Protein AF-A0A1A8PIG1-F1 (afdb_monomer)

Foldseek 3Di:
DVVVVVVVVVVVVVVVVVVVVVVVVVVVVVVVVPQAAKEKVVQEDEAADQKDKIKIFHQLVQKDKAKDWWDQDPVPRDTDDDWPDHDDDQKDWDWDDDPRTMIMIMIGRNAALAADDPPPPDPRYAVAQFRDFTKMKMFTDNVTDGNYIHIYTYGYGRDDDPPDPDPDDDDDPDDPPCPPPDDQPDPPVPPDRDPVDPPPPPPPPPDD

Structure (mmCIF, N/CA/C/O backbone):
data_AF-A0A1A8PIG1-F1
#
_entry.id   AF-A0A1A8PIG1-F1
#
loop_
_atom_site.group_PDB
_atom_site.id
_atom_site.type_symbol
_atom_site.label_atom_id
_atom_site.label_alt_id
_atom_site.label_comp_id
_atom_site.label_asym_id
_atom_site.label_entity_id
_atom_site.label_seq_id
_atom_site.pdbx_PDB_ins_code
_atom_site.Cartn_x
_atom_site.Cartn_y
_atom_site.Cartn_z
_atom_site.occupancy
_atom_site.B_iso_or_equiv
_atom_site.auth_seq_id
_atom_site.auth_comp_id
_atom_site.auth_asym_id
_atom_site.auth_atom_id
_atom_site.pdbx_PDB_model_num
ATOM 1 N N . TYR A 1 1 ? -12.727 -29.414 67.723 1.00 44.59 1 TYR A N 1
ATOM 2 C CA . TYR A 1 1 ? -12.395 -30.080 66.443 1.00 44.59 1 TYR A CA 1
ATOM 3 C C . TYR A 1 1 ? -13.443 -29.816 65.356 1.00 44.59 1 TYR A C 1
ATOM 5 O O . TYR A 1 1 ? -13.070 -29.735 64.199 1.00 44.59 1 TYR A O 1
ATOM 13 N N . VAL A 1 2 ? -14.725 -29.613 65.697 1.00 42.44 2 VAL A N 1
ATOM 14 C CA . VAL A 1 2 ? -15.789 -29.337 64.705 1.00 42.44 2 VAL A CA 1
ATOM 15 C C . VAL A 1 2 ? -15.788 -27.874 64.204 1.00 42.44 2 VAL A C 1
ATOM 17 O O . VAL A 1 2 ? -16.034 -27.640 63.024 1.00 42.44 2 VAL A O 1
ATOM 20 N N . ASP A 1 3 ? -15.389 -26.897 65.030 1.00 42.22 3 ASP A N 1
ATOM 21 C CA . ASP A 1 3 ? -15.373 -25.471 64.633 1.00 42.22 3 ASP A CA 1
ATOM 22 C C . ASP A 1 3 ? -14.261 -25.076 63.645 1.00 42.22 3 ASP A C 1
ATOM 24 O O . ASP A 1 3 ? -14.461 -24.195 62.809 1.00 42.22 3 ASP A O 1
ATOM 28 N N . SER A 1 4 ? -13.097 -25.741 63.661 1.00 44.81 4 SER A N 1
ATOM 29 C CA . SER A 1 4 ? -12.008 -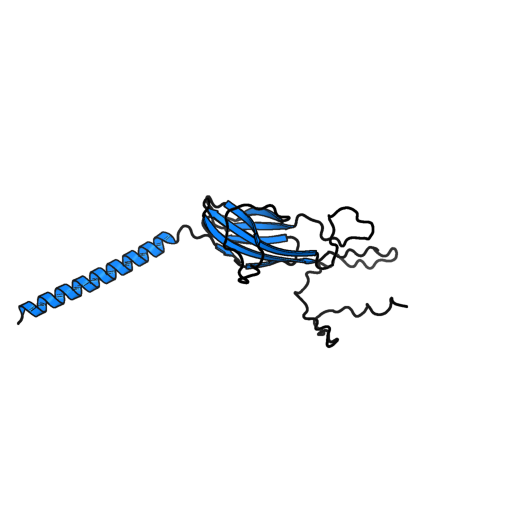25.408 62.722 1.00 44.81 4 SER A CA 1
ATOM 30 C C . SER A 1 4 ? -12.265 -25.917 61.300 1.00 44.81 4 SER A C 1
ATOM 32 O O . SER A 1 4 ? -11.635 -25.450 60.354 1.00 44.81 4 SER A O 1
ATOM 34 N N . MET A 1 5 ? -13.183 -26.873 61.131 1.00 43.34 5 MET A N 1
ATOM 35 C CA . MET A 1 5 ? -13.509 -27.458 59.829 1.00 43.34 5 MET A CA 1
ATOM 36 C C . MET A 1 5 ? -14.496 -26.573 59.051 1.00 43.34 5 MET A C 1
ATOM 38 O O . MET A 1 5 ? -14.344 -26.404 57.843 1.00 43.34 5 MET A O 1
ATOM 42 N N . MET A 1 6 ? -15.443 -25.922 59.742 1.00 45.09 6 MET A N 1
ATOM 43 C CA . MET A 1 6 ? -16.412 -25.008 59.117 1.00 45.09 6 MET A CA 1
ATOM 44 C C . MET A 1 6 ? -15.778 -23.690 58.641 1.00 45.09 6 MET A C 1
ATO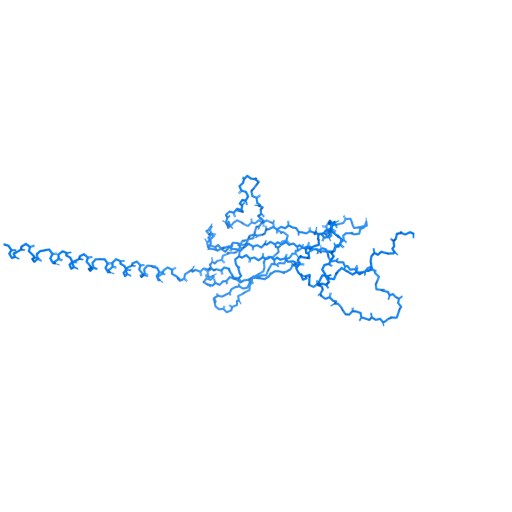M 46 O O . MET A 1 6 ? -16.132 -23.197 57.570 1.00 45.09 6 MET A O 1
ATOM 50 N N . ALA A 1 7 ? -14.781 -23.161 59.361 1.00 47.38 7 ALA A N 1
ATOM 51 C CA . ALA A 1 7 ? -14.037 -21.969 58.938 1.00 47.38 7 ALA A CA 1
ATOM 52 C C . ALA A 1 7 ? -13.224 -22.199 57.645 1.00 47.38 7 ALA A C 1
ATOM 54 O O . ALA A 1 7 ? -13.139 -21.319 56.787 1.00 47.38 7 ALA A O 1
ATOM 55 N N . ASN A 1 8 ? -12.674 -23.405 57.467 1.00 51.38 8 ASN A N 1
ATOM 56 C CA . ASN A 1 8 ? -11.893 -23.761 56.280 1.00 51.38 8 ASN A CA 1
ATOM 57 C C . ASN A 1 8 ? -12.771 -23.920 55.027 1.00 51.38 8 ASN A C 1
ATOM 59 O O . ASN A 1 8 ? -12.372 -23.531 53.930 1.00 51.38 8 ASN A O 1
ATOM 63 N N . VAL A 1 9 ? -13.991 -24.443 55.195 1.00 51.66 9 VAL A N 1
ATOM 64 C CA . VAL A 1 9 ? -14.976 -24.570 54.110 1.00 51.66 9 VAL A CA 1
ATOM 65 C C . VAL A 1 9 ? -15.497 -23.195 53.679 1.00 51.66 9 VAL A C 1
ATOM 67 O O . VAL A 1 9 ? -15.582 -22.930 52.482 1.00 51.66 9 VAL A O 1
ATOM 70 N N . ALA A 1 10 ? -15.761 -22.282 54.620 1.00 51.78 10 ALA A N 1
ATOM 71 C CA . ALA A 1 10 ? -16.170 -20.912 54.302 1.00 51.78 10 ALA A CA 1
ATOM 72 C C . ALA A 1 10 ? -15.088 -20.142 53.516 1.00 51.78 10 ALA A C 1
ATOM 74 O O . ALA A 1 10 ? -15.403 -19.493 52.518 1.00 51.78 10 ALA A O 1
ATOM 75 N N . ASN A 1 11 ? -13.811 -20.281 53.895 1.00 52.84 11 ASN A N 1
ATOM 76 C CA . ASN A 1 11 ? -12.689 -19.673 53.168 1.00 52.84 11 ASN A CA 1
ATOM 77 C C . ASN A 1 11 ? -12.506 -20.244 51.751 1.00 52.84 11 ASN A C 1
ATOM 79 O O . ASN A 1 11 ? -12.186 -19.493 50.830 1.00 52.84 11 ASN A O 1
ATOM 83 N N . ALA A 1 12 ? -12.735 -21.546 51.551 1.00 51.75 12 ALA A N 1
ATOM 84 C CA . ALA A 1 12 ? -12.667 -22.171 50.228 1.00 51.75 12 ALA A CA 1
ATOM 85 C C . ALA A 1 12 ? -13.837 -21.754 49.317 1.00 51.75 12 ALA A C 1
ATOM 87 O O . ALA A 1 12 ? -13.652 -21.530 48.124 1.00 51.75 12 ALA A O 1
ATOM 88 N N . ILE A 1 13 ? -15.043 -21.592 49.870 1.00 55.06 13 ILE A N 1
ATOM 89 C CA . ILE A 1 13 ? -16.206 -21.107 49.112 1.00 55.06 13 ILE A CA 1
ATOM 90 C C . ILE A 1 13 ? -16.022 -19.630 48.732 1.00 55.06 13 ILE A C 1
ATOM 92 O O . ILE A 1 13 ? -16.311 -19.254 47.593 1.00 55.06 13 ILE A O 1
ATOM 96 N N . LEU A 1 14 ? -15.486 -18.800 49.639 1.00 53.69 14 LEU A N 1
ATOM 97 C CA . LEU A 1 14 ? -15.142 -17.410 49.327 1.00 53.69 14 LEU A CA 1
ATOM 98 C C . LEU A 1 14 ? -14.067 -17.319 48.235 1.00 53.69 14 LEU A C 1
ATOM 100 O O . LEU A 1 14 ? -14.226 -16.527 47.307 1.00 53.69 14 LEU A O 1
ATOM 104 N N . SER A 1 15 ? -13.005 -18.131 48.295 1.00 55.06 15 SER A N 1
ATOM 105 C CA . SER A 1 15 ? -11.912 -18.074 47.312 1.00 55.06 15 SER A CA 1
ATOM 106 C C . SER A 1 15 ? -12.361 -18.485 45.904 1.00 55.06 15 SER A C 1
ATOM 108 O O . SER A 1 15 ? -11.977 -17.845 44.922 1.00 55.06 15 SER A O 1
ATOM 110 N N . VAL A 1 16 ? -13.241 -19.485 45.795 1.00 59.16 16 VAL A N 1
ATOM 111 C CA . VAL A 1 16 ? -13.811 -19.932 44.514 1.00 59.16 16 VAL A CA 1
ATOM 112 C C . VAL A 1 16 ? -14.755 -18.882 43.925 1.00 59.16 16 VAL A C 1
ATOM 114 O O . VAL A 1 16 ? -14.703 -18.629 42.720 1.00 59.16 16 VAL A O 1
ATOM 117 N N . ASN A 1 17 ? -15.578 -18.223 44.749 1.00 58.94 17 ASN A N 1
ATOM 118 C CA . ASN A 1 17 ? -16.450 -17.145 44.275 1.00 58.94 17 ASN A CA 1
ATOM 119 C C . ASN A 1 17 ? -15.645 -15.923 43.813 1.00 58.94 17 ASN A C 1
ATOM 121 O O . ASN A 1 17 ? -15.920 -15.387 42.742 1.00 58.94 17 ASN A O 1
ATOM 125 N N . ILE A 1 18 ? -14.606 -15.525 44.555 1.00 60.91 18 ILE A N 1
ATOM 126 C CA . ILE A 1 18 ? -13.715 -14.421 44.166 1.00 60.91 18 ILE A CA 1
ATOM 127 C C . ILE A 1 18 ? -12.983 -14.749 42.857 1.00 60.91 18 ILE A C 1
ATOM 129 O O . ILE A 1 18 ? -12.909 -13.900 41.972 1.00 60.91 18 ILE A O 1
ATOM 133 N N . SER A 1 19 ? -12.516 -15.990 42.685 1.00 66.94 19 SER A N 1
ATOM 134 C CA . SER A 1 19 ? -11.877 -16.455 41.447 1.00 66.94 19 SER A CA 1
ATOM 135 C C . SER A 1 19 ? -12.831 -16.426 40.247 1.00 66.94 19 SER A C 1
ATOM 137 O O . SER A 1 19 ? -12.469 -15.919 39.185 1.00 66.94 19 SER A O 1
ATOM 139 N N . ARG A 1 20 ? -14.075 -16.893 40.415 1.00 64.25 20 ARG A N 1
ATOM 140 C CA . ARG A 1 20 ? -15.110 -16.844 39.368 1.00 64.25 20 ARG A CA 1
ATOM 141 C C . ARG A 1 20 ? -15.500 -15.419 38.993 1.00 64.25 20 ARG A C 1
ATOM 143 O O . ARG A 1 20 ? -15.624 -15.124 37.807 1.00 64.25 20 ARG A O 1
ATOM 150 N N . HIS A 1 21 ? -15.672 -14.541 39.979 1.00 65.44 21 HIS A N 1
ATOM 151 C CA . HIS A 1 21 ? -15.962 -13.133 39.726 1.00 65.44 21 HIS A CA 1
ATOM 152 C C . HIS A 1 21 ? -14.788 -12.441 39.035 1.00 65.44 21 HIS A C 1
ATOM 154 O O . HIS A 1 21 ? -15.013 -11.725 38.067 1.00 65.44 21 HIS A O 1
ATOM 160 N N . ALA A 1 22 ? -13.546 -12.721 39.439 1.00 71.62 22 ALA A N 1
ATOM 161 C CA . ALA A 1 22 ? -12.360 -12.200 38.767 1.00 71.62 22 ALA A CA 1
ATOM 162 C C . ALA A 1 22 ? -12.281 -12.663 37.301 1.00 71.62 22 ALA A C 1
ATOM 164 O O . ALA A 1 22 ? -12.092 -11.836 36.415 1.00 71.62 22 ALA A O 1
ATOM 165 N N . LEU A 1 23 ? -12.512 -13.950 37.020 1.00 72.44 23 LEU A N 1
ATOM 166 C CA . LEU A 1 23 ? -12.559 -14.481 35.650 1.00 72.44 23 LEU A CA 1
ATOM 167 C C . LEU A 1 23 ? -13.685 -13.860 34.817 1.00 72.44 23 LEU A C 1
ATOM 169 O O . LEU A 1 23 ? -13.468 -13.508 33.661 1.00 72.44 23 LEU A O 1
ATOM 173 N N . SER A 1 24 ? -14.872 -13.689 35.402 1.00 71.50 24 SER A N 1
ATOM 174 C CA . SER A 1 24 ? -16.005 -13.053 34.728 1.00 71.50 24 SER A CA 1
ATOM 175 C C . SER A 1 24 ? -15.743 -11.576 34.437 1.00 71.50 24 SER A C 1
ATOM 177 O O . SER A 1 24 ? -16.105 -11.104 33.365 1.00 71.50 24 SER A O 1
ATOM 179 N N . ILE A 1 25 ? -15.117 -10.849 35.366 1.00 72.56 25 ILE A N 1
ATOM 180 C CA . ILE A 1 25 ? -14.749 -9.439 35.188 1.00 72.56 25 ILE A CA 1
ATOM 181 C C . ILE A 1 25 ? -13.689 -9.316 34.095 1.00 72.56 25 ILE A C 1
ATOM 183 O O . ILE A 1 25 ? -13.836 -8.492 33.201 1.00 72.56 25 ILE A O 1
ATOM 187 N N . VAL A 1 26 ? -12.666 -10.173 34.108 1.00 70.31 26 VAL A N 1
ATOM 188 C CA . VAL A 1 26 ? -11.644 -10.209 33.055 1.00 70.31 26 VAL A CA 1
ATOM 189 C C . VAL A 1 26 ? -12.287 -10.493 31.694 1.00 70.31 26 VAL A C 1
ATOM 191 O O . VAL A 1 26 ? -12.030 -9.760 30.744 1.00 70.31 26 VAL A O 1
ATOM 194 N N . LEU A 1 27 ? -13.184 -11.480 31.596 1.00 66.75 27 LEU A N 1
ATOM 195 C CA . LEU A 1 27 ? -13.895 -11.795 30.352 1.00 66.75 27 LEU A CA 1
ATOM 196 C C . LEU A 1 27 ? -14.761 -10.620 29.862 1.00 66.75 27 LEU A C 1
ATOM 198 O O . LEU A 1 27 ? -14.762 -10.316 28.673 1.00 66.75 27 LEU A O 1
ATOM 202 N N . LEU A 1 28 ? -15.456 -9.928 30.769 1.00 63.53 28 LEU A N 1
ATOM 203 C CA . LEU A 1 28 ? -16.255 -8.742 30.449 1.00 63.53 28 LEU A CA 1
ATOM 204 C C . LEU A 1 28 ? -15.388 -7.566 29.983 1.00 63.53 28 LEU A C 1
ATOM 206 O O . LEU A 1 28 ? -15.785 -6.862 29.062 1.00 63.53 28 LEU A O 1
ATOM 210 N N . ILE A 1 29 ? -14.195 -7.380 30.555 1.00 61.62 29 ILE A N 1
ATOM 211 C CA . ILE A 1 29 ? -13.228 -6.367 30.104 1.00 61.62 29 ILE A CA 1
ATOM 212 C C . ILE A 1 29 ? -12.724 -6.694 28.690 1.00 61.62 29 ILE A C 1
ATOM 214 O O . ILE A 1 29 ? -12.651 -5.803 27.846 1.00 61.62 29 ILE A O 1
ATOM 218 N N . TYR A 1 30 ? -12.434 -7.965 28.394 1.00 60.38 30 TYR A N 1
ATOM 219 C CA . TYR A 1 30 ? -12.047 -8.390 27.043 1.00 60.38 30 TYR A CA 1
ATOM 220 C C . TYR A 1 30 ? -13.176 -8.202 26.019 1.00 60.38 30 TYR A C 1
ATOM 222 O O . TYR A 1 30 ? -12.913 -7.763 24.902 1.00 60.38 30 TYR A O 1
ATOM 230 N N . LEU A 1 31 ? -14.425 -8.489 26.397 1.00 58.12 31 LEU A N 1
ATOM 231 C CA . LEU A 1 31 ? -15.595 -8.314 25.529 1.00 58.12 31 LEU A CA 1
ATOM 232 C C . LEU A 1 31 ? -15.984 -6.837 25.344 1.00 58.12 31 LEU A C 1
ATOM 234 O O . LEU A 1 31 ? -16.475 -6.466 24.282 1.00 58.12 31 LEU A O 1
ATOM 238 N N . ALA A 1 32 ? -15.754 -5.980 26.343 1.00 52.56 32 ALA A N 1
ATOM 239 C CA . ALA A 1 32 ? -15.988 -4.541 26.227 1.00 52.56 32 ALA A CA 1
ATOM 240 C C . ALA A 1 32 ? -14.951 -3.854 25.318 1.00 52.56 32 ALA A C 1
ATOM 242 O O . ALA A 1 32 ? -15.294 -2.927 24.590 1.00 52.56 32 ALA A O 1
ATOM 243 N N . ASN A 1 33 ? -13.704 -4.338 25.303 1.00 53.25 33 ASN A N 1
ATOM 244 C CA . ASN A 1 33 ? -12.622 -3.774 24.488 1.00 53.25 33 ASN A CA 1
ATOM 245 C C . ASN A 1 33 ? -12.663 -4.160 22.998 1.00 53.25 33 ASN A C 1
ATOM 247 O O . ASN A 1 33 ? -11.859 -3.652 22.221 1.00 53.25 33 ASN A O 1
ATOM 251 N N . SER A 1 34 ? -13.567 -5.042 22.560 1.00 52.59 34 SER A N 1
ATOM 252 C CA . SER A 1 34 ? -13.600 -5.487 21.159 1.00 52.59 34 SER A CA 1
ATOM 253 C C . SER A 1 34 ? -14.353 -4.547 20.209 1.00 52.59 34 SER A C 1
ATOM 255 O O . SER A 1 34 ? -14.512 -4.889 19.039 1.00 52.59 34 SER A O 1
ATOM 257 N N . GLN A 1 35 ? -14.868 -3.406 20.682 1.00 57.03 35 GLN A N 1
ATOM 258 C CA . GLN A 1 35 ? -15.741 -2.541 19.875 1.00 57.03 35 GLN A CA 1
ATOM 259 C C . GLN A 1 35 ? -14.997 -1.598 18.909 1.00 57.03 35 GLN A C 1
ATOM 261 O O . GLN A 1 35 ? -15.598 -1.180 17.923 1.00 57.03 35 GLN A O 1
ATOM 266 N N . ASP A 1 36 ? -13.693 -1.359 19.103 1.00 64.25 36 ASP A N 1
ATOM 267 C CA . ASP A 1 36 ? -12.900 -0.402 18.303 1.00 64.25 36 ASP A CA 1
ATOM 268 C C . ASP A 1 36 ? -11.676 -1.030 17.620 1.00 64.25 36 ASP A C 1
ATOM 270 O O . ASP A 1 36 ? -10.642 -0.395 17.419 1.00 64.25 36 ASP A O 1
ATOM 274 N N . ILE A 1 37 ? -11.765 -2.307 17.250 1.00 82.62 37 ILE A N 1
ATOM 275 C CA . ILE A 1 37 ? -10.666 -2.968 16.544 1.00 82.62 37 ILE A CA 1
ATOM 276 C C . ILE A 1 37 ? -10.782 -2.669 15.047 1.00 82.62 37 ILE A C 1
ATOM 278 O O . ILE A 1 37 ? -11.776 -3.019 14.406 1.00 82.62 37 ILE A O 1
ATOM 282 N N . VAL A 1 38 ? -9.737 -2.058 14.488 1.00 91.56 38 VAL A N 1
ATOM 283 C CA . VAL A 1 38 ? -9.549 -1.915 13.041 1.00 91.56 38 VAL A CA 1
ATOM 284 C C . VAL A 1 38 ? -8.442 -2.838 12.554 1.00 91.56 38 VAL A C 1
ATOM 286 O O . VAL A 1 38 ? -7.413 -2.984 13.209 1.00 91.56 38 VAL A O 1
ATOM 289 N N . VAL A 1 39 ? -8.641 -3.485 11.406 1.00 94.31 39 VAL A N 1
ATOM 290 C CA . VAL A 1 39 ? -7.685 -4.452 10.844 1.00 94.31 39 VAL A CA 1
ATOM 291 C C . VAL A 1 39 ? -7.605 -4.289 9.334 1.00 94.31 39 VAL A C 1
ATOM 293 O O . VAL A 1 39 ? -8.631 -4.198 8.660 1.00 94.31 39 VAL A O 1
ATOM 296 N N . PHE A 1 40 ? -6.388 -4.282 8.787 1.00 96.12 40 PHE A N 1
ATOM 297 C CA . PHE A 1 40 ? -6.201 -4.397 7.343 1.00 96.12 40 PHE A CA 1
ATOM 298 C C . PHE A 1 40 ? -6.329 -5.852 6.904 1.00 96.12 40 PHE A C 1
ATOM 300 O O . PHE A 1 40 ? -5.710 -6.740 7.492 1.00 96.12 40 PHE A O 1
ATOM 307 N N . GLN A 1 41 ? -7.088 -6.092 5.841 1.00 93.62 41 GLN A N 1
ATOM 308 C CA . GLN A 1 41 ? -7.214 -7.407 5.236 1.00 93.62 41 GLN A CA 1
ATOM 309 C C . GLN A 1 41 ? -6.868 -7.339 3.740 1.00 93.62 41 GLN A C 1
ATOM 311 O O . GLN A 1 41 ? -7.662 -6.812 2.955 1.00 93.62 41 GLN A O 1
ATOM 316 N N . PRO A 1 42 ? -5.703 -7.882 3.327 1.00 95.00 42 PRO A N 1
ATOM 317 C CA . PRO A 1 42 ? -4.641 -8.477 4.160 1.00 95.00 42 PRO A CA 1
ATOM 318 C C . PRO A 1 42 ? -3.788 -7.421 4.901 1.00 95.00 42 PRO A C 1
ATOM 320 O O . PRO A 1 42 ? -3.871 -6.237 4.592 1.00 95.00 42 PRO A O 1
ATOM 323 N N . THR A 1 43 ? -2.937 -7.846 5.846 1.00 93.00 43 THR A N 1
ATOM 324 C CA . THR A 1 43 ? -1.935 -6.993 6.537 1.00 93.00 43 THR A CA 1
ATOM 325 C C . THR A 1 43 ? -0.589 -6.917 5.808 1.00 93.00 43 THR A C 1
ATOM 327 O O . THR A 1 43 ? 0.231 -6.044 6.090 1.00 93.00 43 THR A O 1
ATOM 330 N N . PHE A 1 44 ? -0.355 -7.815 4.853 1.00 93.75 44 PHE A N 1
ATOM 331 C CA . PHE A 1 44 ? 0.791 -7.809 3.952 1.00 93.75 44 PHE A CA 1
ATOM 332 C C . PHE A 1 44 ? 0.333 -8.207 2.553 1.00 93.75 44 PHE A C 1
ATOM 334 O O . PHE A 1 44 ? -0.463 -9.135 2.403 1.00 93.75 44 PHE A O 1
ATOM 341 N N . LEU A 1 45 ? 0.848 -7.532 1.531 1.00 93.69 45 LEU A N 1
ATOM 342 C CA . LEU A 1 45 ? 0.628 -7.918 0.144 1.00 93.69 45 LEU A CA 1
ATOM 343 C C . LEU A 1 45 ? 1.816 -7.542 -0.741 1.00 93.69 45 LEU A C 1
ATOM 345 O O . LEU A 1 45 ? 2.599 -6.642 -0.432 1.00 93.69 45 LEU A O 1
ATOM 349 N N . VAL A 1 46 ? 1.911 -8.222 -1.879 1.00 91.88 46 VAL A N 1
ATOM 350 C CA . VAL A 1 46 ? 2.893 -7.936 -2.926 1.00 91.88 46 VAL A CA 1
ATOM 351 C C . VAL A 1 46 ? 2.172 -7.307 -4.111 1.00 91.88 46 VAL A C 1
ATOM 353 O O . VAL A 1 46 ? 1.121 -7.783 -4.538 1.00 91.88 46 VAL A O 1
ATOM 356 N N . ALA A 1 47 ? 2.736 -6.226 -4.633 1.00 90.50 47 ALA A N 1
ATOM 357 C CA . ALA A 1 47 ? 2.182 -5.434 -5.712 1.00 90.50 47 ALA A CA 1
ATOM 358 C C . ALA A 1 47 ? 3.093 -5.487 -6.940 1.00 90.50 47 ALA A C 1
ATOM 360 O O . ALA A 1 47 ? 4.182 -4.919 -6.935 1.00 90.50 47 ALA A O 1
ATOM 361 N N . SER A 1 48 ? 2.621 -6.129 -8.008 1.00 86.00 48 SER A N 1
ATOM 362 C CA . SER A 1 48 ? 3.338 -6.198 -9.294 1.00 86.00 48 SER A CA 1
ATOM 363 C C . SER A 1 48 ? 2.826 -5.197 -10.335 1.00 86.00 48 SER A C 1
ATOM 365 O O . SER A 1 48 ? 3.357 -5.122 -11.439 1.00 86.00 48 SER A O 1
ATOM 367 N N . GLY A 1 49 ? 1.774 -4.444 -10.003 1.00 86.69 49 GLY A N 1
ATOM 368 C CA . GLY A 1 49 ? 1.124 -3.487 -10.895 1.00 86.69 49 GLY A CA 1
ATOM 369 C C . GLY A 1 49 ? 1.035 -2.082 -10.293 1.00 86.69 49 GLY A C 1
ATOM 370 O O . GLY A 1 49 ? 1.165 -1.916 -9.079 1.00 86.69 49 GLY A O 1
ATOM 371 N N . PRO A 1 50 ? 0.768 -1.055 -11.122 1.00 88.75 50 PRO A N 1
ATOM 372 C CA . PRO A 1 50 ? 0.742 0.349 -10.702 1.00 88.75 50 PRO A CA 1
ATOM 373 C C . PRO A 1 50 ? -0.466 0.702 -9.825 1.00 88.75 50 PRO A C 1
ATOM 375 O O . PRO A 1 50 ? -0.629 1.853 -9.429 1.00 88.75 50 PRO A O 1
ATOM 378 N N . THR A 1 51 ? -1.373 -0.239 -9.571 1.00 93.00 51 THR A N 1
ATOM 379 C CA . THR A 1 51 ? -2.553 -0.037 -8.732 1.00 93.00 51 THR A CA 1
ATOM 380 C C . THR A 1 51 ? -2.715 -1.219 -7.797 1.00 93.00 51 THR A C 1
ATOM 382 O O . THR A 1 51 ? -2.607 -2.373 -8.208 1.00 93.00 51 THR A O 1
ATOM 385 N N . VAL A 1 52 ? -2.969 -0.911 -6.532 1.00 94.19 52 VAL A N 1
ATOM 386 C CA . VAL A 1 52 ? -3.045 -1.866 -5.432 1.00 94.19 52 VAL A CA 1
ATOM 387 C C . VAL A 1 52 ? -4.293 -1.563 -4.633 1.00 94.19 52 VAL A C 1
ATOM 389 O O . VAL A 1 52 ? -4.574 -0.401 -4.353 1.00 94.19 52 VAL A O 1
ATOM 392 N N . THR A 1 53 ? -5.028 -2.601 -4.248 1.00 94.94 53 THR A N 1
ATOM 393 C CA . THR A 1 53 ? -6.222 -2.448 -3.417 1.00 94.94 53 THR A CA 1
ATOM 394 C C . THR A 1 53 ? -6.107 -3.271 -2.144 1.00 94.94 53 THR A C 1
ATOM 396 O O . THR A 1 53 ? -5.523 -4.354 -2.141 1.00 94.94 53 THR A O 1
ATOM 399 N N . SER A 1 54 ? -6.634 -2.731 -1.050 1.00 95.75 54 SER A N 1
ATOM 400 C CA . SER A 1 54 ? -6.765 -3.419 0.236 1.00 95.75 54 SER A CA 1
ATOM 401 C C . SER A 1 54 ? -7.982 -2.877 0.985 1.00 95.75 54 SER A C 1
ATOM 403 O O . SER A 1 54 ? -8.603 -1.902 0.556 1.00 95.75 54 SER A O 1
ATOM 405 N N . TYR A 1 55 ? -8.334 -3.505 2.099 1.00 95.94 55 TYR A N 1
ATOM 406 C CA . TYR A 1 55 ? -9.497 -3.150 2.897 1.00 95.94 55 TYR A CA 1
ATOM 407 C C . TYR A 1 55 ? -9.091 -2.925 4.346 1.00 95.94 55 TYR A C 1
ATOM 409 O O . TYR A 1 55 ? -8.356 -3.726 4.919 1.00 95.94 55 TYR A O 1
ATOM 417 N N . LEU A 1 56 ? -9.598 -1.853 4.943 1.00 96.12 56 LEU A N 1
ATOM 418 C CA . LEU A 1 56 ? -9.605 -1.657 6.385 1.00 96.12 56 LEU A CA 1
ATOM 419 C C . LEU A 1 56 ? -10.994 -2.029 6.900 1.00 96.12 56 LEU A C 1
ATOM 421 O O . LEU A 1 56 ? -11.992 -1.446 6.479 1.00 96.12 56 LEU A O 1
ATOM 425 N N . LEU A 1 57 ? -11.054 -3.009 7.790 1.00 94.50 57 LEU A N 1
ATOM 426 C CA . LEU A 1 57 ? -12.282 -3.508 8.397 1.00 94.50 57 LEU A CA 1
ATOM 427 C C . LEU A 1 57 ? -12.376 -3.016 9.842 1.00 94.50 57 LEU A C 1
ATOM 429 O O . LEU A 1 57 ? -11.354 -2.932 10.519 1.00 94.50 57 LEU A O 1
ATOM 433 N N . GLY A 1 58 ? -13.588 -2.730 10.315 1.00 90.75 58 GLY A N 1
ATOM 434 C CA . GLY A 1 58 ? -13.863 -2.325 11.696 1.00 90.75 58 GLY A CA 1
ATOM 435 C C . GLY A 1 58 ? -14.516 -0.948 11.814 1.00 90.75 58 GLY A C 1
ATOM 436 O O . GLY A 1 58 ? -15.084 -0.427 10.849 1.00 90.75 58 GLY A O 1
ATOM 437 N N . ASN A 1 59 ? -14.450 -0.367 13.014 1.00 88.62 59 ASN A N 1
ATOM 438 C CA . ASN A 1 59 ? -14.926 0.990 13.273 1.00 88.62 59 ASN A CA 1
ATOM 439 C C . ASN A 1 59 ? -13.904 2.016 12.762 1.00 88.62 59 ASN A C 1
ATOM 441 O O . ASN A 1 59 ? -12.898 2.285 13.408 1.00 88.62 59 ASN A O 1
ATOM 445 N N . ASN A 1 60 ? -14.158 2.586 11.587 1.00 87.31 60 ASN A N 1
ATOM 446 C CA . ASN A 1 60 ? -13.264 3.559 10.959 1.00 87.31 60 ASN A CA 1
ATOM 447 C C . ASN A 1 60 ? -13.601 5.024 11.299 1.00 87.31 60 ASN A C 1
ATOM 449 O O . ASN A 1 60 ? -13.013 5.942 10.722 1.00 87.31 60 ASN A O 1
ATOM 453 N N . SER A 1 61 ? -14.530 5.262 12.231 1.00 87.50 61 SER A N 1
ATOM 454 C CA . SER A 1 61 ? -14.897 6.610 12.661 1.00 87.50 61 SER A CA 1
ATOM 455 C C . SER A 1 61 ? -13.714 7.294 13.348 1.00 87.50 61 SER A C 1
ATOM 457 O O . SER A 1 61 ? -13.253 6.850 14.395 1.00 87.50 61 SER A O 1
ATOM 459 N N . GLY A 1 62 ? -13.226 8.395 12.772 1.00 85.75 62 GLY A N 1
ATOM 460 C CA . GLY A 1 62 ? -12.087 9.142 13.319 1.00 85.75 62 GLY A CA 1
ATOM 461 C C . GLY A 1 62 ? -10.718 8.514 13.037 1.00 85.75 62 GLY A C 1
ATOM 462 O O . GLY A 1 62 ? -9.720 8.971 13.594 1.00 85.75 62 GLY A O 1
ATOM 463 N N . VAL A 1 63 ? -10.654 7.500 12.167 1.00 92.12 63 VAL A N 1
ATOM 464 C CA . VAL A 1 63 ? -9.394 6.910 11.707 1.00 92.12 63 VAL A CA 1
ATOM 465 C C . VAL A 1 63 ? -8.851 7.705 10.522 1.00 92.12 63 VAL A C 1
ATOM 467 O O . VAL A 1 63 ? -9.521 7.858 9.502 1.00 92.12 63 VAL A O 1
ATOM 470 N N . SER A 1 64 ? -7.614 8.181 10.638 1.00 93.62 64 SER A N 1
ATOM 471 C CA . SER A 1 64 ? -6.835 8.721 9.526 1.00 93.62 64 SER A CA 1
ATOM 472 C C . SER A 1 64 ? -5.888 7.659 8.976 1.00 93.62 64 SER A C 1
ATOM 474 O O . SER A 1 64 ? -5.545 6.686 9.649 1.00 93.62 64 SER A O 1
ATOM 476 N N . LEU A 1 65 ? -5.468 7.820 7.726 1.00 94.88 65 LEU A N 1
ATOM 477 C CA . LEU A 1 65 ? -4.539 6.903 7.079 1.00 94.88 65 LEU A CA 1
ATOM 478 C C . LEU A 1 65 ? -3.299 7.664 6.662 1.00 94.88 65 LEU A C 1
ATOM 480 O O . LEU A 1 65 ? -3.394 8.746 6.093 1.00 94.88 65 LEU A O 1
ATOM 484 N N . THR A 1 66 ? -2.145 7.074 6.933 1.00 94.81 66 THR A N 1
ATOM 485 C CA . THR A 1 66 ? -0.849 7.637 6.557 1.00 94.81 66 THR A CA 1
ATOM 486 C C . THR A 1 66 ? -0.080 6.628 5.732 1.00 94.81 66 THR A C 1
ATOM 488 O O . THR A 1 66 ? -0.168 5.421 5.964 1.00 94.81 66 THR A O 1
ATOM 491 N N . LEU A 1 67 ? 0.645 7.127 4.736 1.00 95.12 67 LEU A N 1
ATOM 492 C CA . LEU A 1 67 ? 1.448 6.331 3.823 1.00 95.12 67 LEU A CA 1
ATOM 493 C C . LEU A 1 67 ? 2.896 6.790 3.921 1.00 95.12 67 LEU A C 1
ATOM 495 O O . LEU A 1 67 ? 3.179 7.986 3.873 1.00 95.12 67 LEU A O 1
ATOM 499 N N . ARG A 1 68 ? 3.808 5.828 4.030 1.00 93.50 68 ARG A N 1
ATOM 500 C CA . ARG A 1 68 ? 5.244 6.094 4.062 1.00 93.50 68 ARG A CA 1
ATOM 501 C C . ARG A 1 68 ? 6.042 5.009 3.364 1.00 93.50 68 ARG A C 1
ATOM 503 O O . ARG A 1 68 ? 5.566 3.878 3.213 1.00 93.50 68 ARG A O 1
ATOM 510 N N . LYS A 1 69 ? 7.275 5.338 2.986 1.00 92.69 69 LYS A N 1
ATOM 511 C CA . LYS A 1 69 ? 8.230 4.343 2.493 1.00 92.69 69 LYS A CA 1
ATOM 512 C C . LYS A 1 69 ? 9.007 3.774 3.669 1.00 92.69 69 LYS A C 1
ATOM 514 O O . LYS A 1 69 ? 9.408 4.490 4.578 1.00 92.69 69 LYS A O 1
ATOM 519 N N . VAL A 1 70 ? 9.227 2.468 3.651 1.00 91.88 70 VAL A N 1
ATOM 520 C CA . VAL A 1 70 ? 10.035 1.786 4.659 1.00 91.88 70 VAL A CA 1
ATOM 521 C C . VAL A 1 70 ? 11.143 1.003 3.976 1.00 91.88 70 VAL A C 1
ATOM 523 O O . VAL A 1 70 ? 10.946 0.382 2.933 1.00 91.88 70 VAL A O 1
ATOM 526 N N . SER A 1 71 ? 12.326 1.042 4.570 1.00 88.00 71 SER A N 1
ATOM 527 C CA . SER A 1 71 ? 13.461 0.206 4.200 1.00 88.00 71 SER A CA 1
ATOM 528 C C . SER A 1 71 ? 13.812 -0.708 5.367 1.00 88.00 71 SER A C 1
ATOM 530 O O . SER A 1 71 ? 13.476 -0.432 6.523 1.00 88.00 71 SER A O 1
ATOM 532 N N . LEU A 1 72 ? 14.476 -1.821 5.063 1.00 86.06 72 LEU A N 1
ATOM 533 C CA . LEU A 1 72 ? 15.073 -2.637 6.109 1.00 86.06 72 LEU A CA 1
ATOM 534 C C . LEU A 1 72 ? 16.219 -1.860 6.757 1.00 86.06 72 LEU A C 1
ATOM 536 O O . LEU A 1 72 ? 17.037 -1.240 6.078 1.00 86.06 72 LEU A O 1
ATOM 540 N N . SER A 1 73 ? 16.289 -1.932 8.081 1.00 82.88 73 SER A N 1
ATOM 541 C CA . SER A 1 73 ? 17.448 -1.464 8.832 1.00 82.88 73 SER A CA 1
ATOM 542 C C . SER A 1 73 ? 18.686 -2.276 8.444 1.00 82.88 73 SER A C 1
ATOM 544 O O . SER A 1 73 ? 18.681 -3.501 8.554 1.00 82.88 73 SER A O 1
ATOM 546 N N . ASN A 1 74 ? 19.769 -1.598 8.056 1.00 81.12 74 ASN A N 1
ATOM 547 C CA . ASN A 1 74 ? 21.042 -2.250 7.721 1.00 81.12 74 ASN A CA 1
ATOM 548 C C . ASN A 1 74 ? 21.657 -3.000 8.916 1.00 81.12 74 ASN A C 1
ATOM 550 O O . ASN A 1 74 ? 22.453 -3.913 8.723 1.00 81.12 74 ASN A O 1
ATOM 554 N N . THR A 1 75 ? 21.297 -2.618 10.145 1.00 77.88 75 THR A N 1
ATOM 555 C CA . THR A 1 75 ? 21.860 -3.187 11.377 1.00 77.88 75 THR A CA 1
ATOM 556 C C . THR A 1 75 ? 21.049 -4.375 11.891 1.00 77.88 75 THR A C 1
ATOM 558 O O . THR A 1 75 ? 21.618 -5.345 12.378 1.00 77.88 75 THR A O 1
ATOM 561 N N . THR A 1 76 ? 19.716 -4.298 11.820 1.00 77.38 76 THR A N 1
ATOM 562 C CA . THR A 1 76 ? 18.806 -5.284 12.437 1.00 77.38 76 THR A CA 1
ATOM 563 C C . THR A 1 76 ? 18.021 -6.113 11.428 1.00 77.38 76 THR A C 1
ATOM 565 O O . THR A 1 76 ? 17.361 -7.068 11.825 1.00 77.38 76 THR A O 1
ATOM 568 N N . GLY A 1 77 ? 18.021 -5.745 10.144 1.00 79.44 77 GLY A N 1
ATOM 569 C CA . GLY A 1 77 ? 17.183 -6.375 9.119 1.00 79.44 77 GLY A CA 1
ATOM 570 C C . GLY A 1 77 ? 15.677 -6.205 9.354 1.00 79.44 77 GLY A C 1
ATOM 571 O O . GLY A 1 77 ? 14.872 -6.807 8.651 1.00 79.44 77 GLY A O 1
ATOM 572 N N . SER A 1 78 ? 15.276 -5.402 10.345 1.00 82.94 78 SER A N 1
ATOM 573 C CA . SER A 1 78 ? 13.878 -5.186 10.700 1.00 82.94 78 SER A CA 1
ATOM 574 C C . SER A 1 78 ? 13.280 -4.016 9.923 1.00 82.94 78 SER A C 1
ATOM 576 O O . SER A 1 78 ? 13.961 -3.038 9.604 1.00 82.94 78 SER A O 1
ATOM 578 N N . ILE A 1 79 ? 11.983 -4.118 9.642 1.00 85.81 79 ILE A N 1
ATOM 579 C CA . ILE A 1 79 ? 11.173 -3.023 9.104 1.00 85.81 79 ILE A CA 1
ATOM 580 C C . ILE A 1 79 ? 10.769 -2.113 10.272 1.00 85.81 79 ILE A C 1
ATOM 582 O O . ILE A 1 79 ? 10.464 -2.597 11.364 1.00 85.81 79 ILE A O 1
ATOM 586 N N . GLY A 1 80 ? 10.788 -0.795 10.060 1.00 82.50 80 GLY A N 1
ATOM 587 C CA . GLY A 1 80 ? 10.412 0.184 11.082 1.00 82.50 80 GLY A CA 1
ATOM 588 C C . GLY A 1 80 ? 8.982 -0.005 11.611 1.00 82.50 80 GLY A C 1
ATOM 589 O O . GLY A 1 80 ? 8.069 -0.385 10.872 1.00 82.50 80 GLY A O 1
ATOM 590 N N . SER A 1 81 ? 8.774 0.302 12.894 1.00 89.00 81 SER A N 1
ATOM 591 C CA . SER A 1 81 ? 7.459 0.243 13.547 1.00 89.00 81 SER A CA 1
ATOM 592 C C . SER A 1 81 ? 6.456 1.208 12.900 1.00 89.00 81 SER A C 1
ATOM 594 O O . SER A 1 81 ? 6.876 2.286 12.473 1.00 89.00 81 SER A O 1
ATOM 596 N N . PRO A 1 82 ? 5.152 0.868 12.831 1.00 91.88 82 PRO A N 1
ATOM 597 C CA . PRO A 1 82 ? 4.124 1.728 12.242 1.00 91.88 82 PRO A CA 1
ATOM 598 C C . PRO A 1 82 ? 4.163 3.155 12.793 1.00 91.88 82 PRO A C 1
ATOM 600 O O . PRO A 1 82 ? 4.382 3.361 13.985 1.00 91.88 82 PRO A O 1
ATOM 603 N N . SER A 1 83 ? 3.950 4.137 11.921 1.00 92.00 83 SER A N 1
ATOM 604 C CA . SER A 1 83 ? 3.947 5.557 12.279 1.00 92.00 83 SER A CA 1
ATOM 605 C C . SER A 1 83 ? 2.759 6.263 11.648 1.00 92.00 83 SER A C 1
ATOM 607 O O . SER A 1 83 ? 2.335 5.884 10.559 1.00 92.00 83 SER A O 1
ATOM 609 N N . CYS A 1 84 ? 2.277 7.295 12.337 1.00 92.75 84 CYS A N 1
ATOM 610 C CA . CYS A 1 84 ? 1.195 8.185 11.917 1.00 92.75 84 CYS A CA 1
ATOM 611 C C . CYS A 1 84 ? 1.708 9.520 11.365 1.00 92.75 84 CYS A C 1
ATOM 613 O O . CYS A 1 84 ? 1.006 10.526 11.403 1.00 92.75 84 CYS A O 1
ATOM 615 N N . VAL A 1 85 ? 2.954 9.538 10.891 1.00 91.31 85 VAL A N 1
ATOM 616 C CA . VAL A 1 85 ? 3.555 10.689 10.218 1.00 91.31 85 VAL A CA 1
ATOM 617 C C . VAL A 1 85 ? 3.456 10.472 8.716 1.00 91.31 85 VAL A C 1
ATOM 619 O O . VAL A 1 85 ? 3.877 9.433 8.207 1.00 91.31 85 VAL A O 1
ATOM 622 N N . GLU A 1 86 ? 2.895 11.455 8.026 1.00 86.81 86 GLU A N 1
ATOM 623 C CA . GLU A 1 86 ? 2.781 11.453 6.573 1.00 86.81 86 GLU A CA 1
ATOM 624 C C . GLU A 1 86 ? 4.132 11.770 5.919 1.00 86.81 86 GLU A C 1
ATOM 626 O O . GLU A 1 86 ? 4.854 12.669 6.356 1.00 86.81 86 GLU A O 1
ATOM 631 N N . GLU A 1 87 ? 4.484 11.023 4.873 1.00 89.38 87 GLU A N 1
ATOM 632 C CA . GLU A 1 87 ? 5.723 11.200 4.118 1.00 89.38 87 GLU A CA 1
ATOM 633 C C . GLU A 1 87 ? 5.405 11.375 2.629 1.00 89.38 87 GLU A C 1
ATOM 635 O O . GLU A 1 87 ? 4.488 10.754 2.090 1.00 89.38 87 GLU A O 1
ATOM 640 N N . ALA A 1 88 ? 6.186 12.203 1.934 1.00 87.69 88 ALA A N 1
ATOM 641 C CA . ALA A 1 88 ? 6.039 12.372 0.496 1.00 87.69 88 ALA A CA 1
ATOM 642 C C . ALA A 1 88 ? 6.394 11.067 -0.239 1.00 87.69 88 ALA A C 1
ATOM 644 O O . ALA A 1 88 ? 7.532 10.590 -0.198 1.00 87.69 88 ALA A O 1
ATOM 645 N N . THR A 1 89 ? 5.426 10.503 -0.963 1.00 90.31 89 THR A N 1
ATOM 646 C CA . THR A 1 89 ? 5.634 9.310 -1.791 1.00 90.31 89 THR A CA 1
ATOM 647 C C . THR A 1 89 ? 5.163 9.537 -3.225 1.00 90.31 89 THR A C 1
ATOM 649 O O . THR A 1 89 ? 4.376 10.435 -3.512 1.00 90.31 89 THR A O 1
ATOM 652 N N . ARG A 1 90 ? 5.636 8.690 -4.147 1.00 91.56 90 ARG A N 1
ATOM 653 C CA . ARG A 1 90 ? 5.152 8.644 -5.540 1.00 91.56 90 ARG A CA 1
ATOM 654 C C . ARG A 1 90 ? 3.805 7.924 -5.676 1.00 91.56 90 ARG A C 1
ATOM 656 O O . ARG A 1 90 ? 3.348 7.682 -6.788 1.00 91.56 90 ARG A O 1
ATOM 663 N N . TRP A 1 91 ? 3.194 7.537 -4.562 1.00 93.69 91 TRP A N 1
ATOM 664 C CA . TRP A 1 91 ? 1.956 6.778 -4.515 1.00 93.69 91 TRP A CA 1
ATOM 665 C C . TRP A 1 91 ? 0.835 7.669 -3.995 1.00 93.69 91 TRP A C 1
ATOM 667 O O . TRP A 1 91 ? 0.989 8.361 -2.993 1.00 93.69 91 TRP A O 1
ATOM 677 N N . THR A 1 92 ? -0.306 7.640 -4.669 1.00 94.31 92 THR A N 1
ATOM 678 C CA . THR A 1 92 ? -1.512 8.335 -4.229 1.00 94.31 92 THR A CA 1
ATOM 679 C C . THR A 1 92 ? -2.440 7.346 -3.541 1.00 94.31 92 THR A C 1
ATOM 681 O O . THR A 1 92 ? -2.736 6.283 -4.086 1.00 94.31 92 THR A O 1
ATOM 684 N N . LEU A 1 93 ? -2.875 7.681 -2.325 1.00 94.81 93 LEU A N 1
ATOM 685 C CA . LEU A 1 93 ? -3.822 6.891 -1.545 1.00 94.81 93 LEU A CA 1
ATOM 686 C C . LEU A 1 93 ? -5.228 7.468 -1.731 1.00 94.81 93 LEU A C 1
ATOM 688 O O . LEU A 1 93 ? -5.490 8.606 -1.354 1.00 94.81 93 LEU A O 1
ATOM 692 N N . ALA A 1 94 ? -6.130 6.671 -2.291 1.00 95.25 94 ALA A N 1
ATOM 693 C CA . ALA A 1 94 ? -7.554 6.960 -2.358 1.00 95.25 94 ALA A CA 1
ATOM 694 C C . ALA A 1 94 ? -8.316 6.016 -1.426 1.00 95.25 94 ALA A C 1
ATOM 696 O O . ALA A 1 94 ? -7.950 4.848 -1.274 1.00 95.25 94 ALA A O 1
ATOM 697 N N . THR A 1 95 ? -9.381 6.517 -0.809 1.00 94.88 95 THR A N 1
ATOM 698 C CA . THR A 1 95 ? -10.197 5.756 0.137 1.00 94.88 95 THR A CA 1
ATOM 699 C C . THR A 1 95 ? -11.665 5.840 -0.243 1.00 94.88 95 THR A C 1
ATOM 701 O O . THR A 1 95 ? -12.134 6.848 -0.769 1.00 94.88 95 THR A O 1
ATOM 704 N N . GLU A 1 96 ? -12.395 4.757 -0.010 1.00 95.12 96 GLU A N 1
ATOM 705 C CA . GLU A 1 96 ? -13.802 4.662 -0.365 1.00 95.12 96 GLU A CA 1
ATOM 706 C C . GLU A 1 96 ? -14.554 3.816 0.655 1.00 95.12 96 GLU A C 1
ATOM 708 O O . GLU A 1 96 ? -14.183 2.678 0.943 1.00 95.12 96 GLU A O 1
ATOM 713 N N . GLN A 1 97 ? -15.624 4.374 1.214 1.00 93.38 97 GLN A N 1
ATOM 714 C CA . GLN A 1 97 ? -16.437 3.692 2.211 1.00 93.38 97 GLN A CA 1
ATOM 715 C C . GLN A 1 97 ? -17.268 2.578 1.560 1.00 93.38 97 GLN A C 1
ATOM 717 O O . GLN A 1 97 ? -18.080 2.839 0.674 1.00 93.38 97 GLN A O 1
ATOM 722 N N . ILE A 1 98 ? -17.113 1.344 2.044 1.00 92.94 98 ILE A N 1
ATOM 723 C CA . ILE A 1 98 ? -17.876 0.175 1.600 1.00 92.94 98 ILE A CA 1
ATOM 724 C C . ILE A 1 98 ? -18.775 -0.291 2.747 1.00 92.94 98 ILE A C 1
ATOM 726 O O . ILE A 1 98 ? -18.352 -0.957 3.691 1.00 92.94 98 ILE A O 1
ATOM 730 N N . GLY A 1 99 ? -20.055 0.067 2.676 1.00 88.12 99 GLY A N 1
ATOM 731 C CA . GLY A 1 99 ? -21.002 -0.227 3.750 1.00 88.12 99 GLY A CA 1
ATOM 732 C C . GLY A 1 99 ? -20.669 0.525 5.044 1.00 88.12 99 GLY A C 1
ATOM 733 O O . GLY A 1 99 ? -20.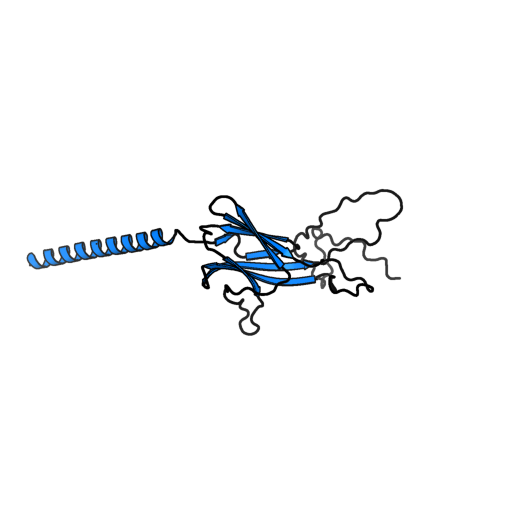185 1.655 5.019 1.00 88.12 99 GLY A O 1
ATOM 734 N N . LYS A 1 100 ? -20.967 -0.080 6.200 1.00 85.88 100 LYS A N 1
ATOM 735 C CA . LYS A 1 100 ? -20.812 0.585 7.508 1.00 85.88 100 LYS A CA 1
ATOM 736 C C . LYS A 1 100 ? -19.458 0.348 8.179 1.00 85.88 100 LYS A C 1
ATOM 738 O O . LYS A 1 100 ? -19.032 1.187 8.956 1.00 85.88 100 LYS A O 1
ATOM 743 N N . THR A 1 101 ? -18.808 -0.778 7.898 1.00 88.62 101 THR A N 1
ATOM 744 C CA . THR A 1 101 ? -17.664 -1.277 8.687 1.00 88.62 101 THR A CA 1
ATOM 745 C C . THR A 1 101 ? -16.454 -1.638 7.829 1.00 88.62 101 THR A C 1
ATOM 747 O O . THR A 1 101 ? -15.591 -2.392 8.274 1.00 88.62 101 THR A O 1
ATOM 750 N N . ALA A 1 102 ? -16.407 -1.180 6.576 1.00 92.38 102 ALA A 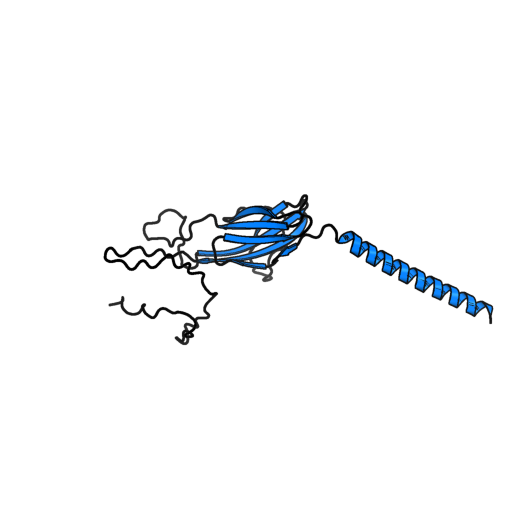N 1
ATOM 751 C CA . ALA A 1 102 ? -15.282 -1.429 5.689 1.00 92.38 102 ALA A CA 1
ATOM 752 C C . ALA A 1 102 ? -14.925 -0.176 4.887 1.00 92.38 102 ALA A C 1
ATOM 754 O O . ALA A 1 102 ? -15.791 0.558 4.412 1.00 92.38 102 ALA A O 1
ATOM 755 N N . LEU A 1 103 ? -13.628 0.043 4.715 1.00 95.50 103 LEU A N 1
ATOM 756 C CA . LEU A 1 103 ? -13.053 1.094 3.891 1.00 95.50 103 LEU A CA 1
ATOM 757 C C . LEU A 1 103 ? -12.140 0.437 2.860 1.00 95.50 103 LEU A C 1
ATOM 759 O O . LEU A 1 103 ? -11.166 -0.227 3.215 1.00 95.50 103 LEU A O 1
ATOM 763 N N . ARG A 1 104 ? -12.458 0.609 1.581 1.00 96.00 104 ARG A N 1
ATOM 764 C CA . ARG A 1 104 ? -11.584 0.226 0.477 1.00 96.00 104 ARG A CA 1
ATOM 765 C C . ARG A 1 104 ? -10.491 1.272 0.327 1.00 96.00 104 ARG A C 1
ATOM 767 O O . ARG A 1 104 ? -10.751 2.470 0.338 1.00 96.00 104 ARG A O 1
ATOM 774 N N . LEU A 1 105 ? -9.271 0.794 0.158 1.00 95.94 105 LEU A N 1
ATOM 775 C CA . LEU A 1 105 ? -8.075 1.593 -0.042 1.00 95.94 105 LEU A CA 1
ATOM 776 C C . LEU A 1 105 ? -7.536 1.254 -1.418 1.00 95.94 105 LEU A C 1
ATOM 778 O O . LEU A 1 105 ? -7.371 0.076 -1.739 1.00 95.94 105 LEU A O 1
ATOM 782 N N . THR A 1 106 ? -7.220 2.276 -2.194 1.00 96.75 106 THR A N 1
ATOM 783 C CA . THR A 1 106 ? -6.617 2.127 -3.512 1.00 96.75 106 THR A CA 1
ATOM 784 C C . THR A 1 106 ? -5.357 2.969 -3.554 1.00 96.75 106 THR A C 1
ATOM 786 O O . THR A 1 106 ? -5.426 4.193 -3.472 1.00 96.75 106 THR A O 1
ATOM 789 N N . LEU A 1 107 ? -4.203 2.319 -3.679 1.00 95.50 107 LEU A N 1
ATOM 790 C CA . LEU A 1 107 ? -2.933 2.991 -3.919 1.00 95.50 107 LEU A CA 1
ATOM 791 C C . LEU A 1 107 ? -2.634 2.976 -5.413 1.00 95.50 107 LEU A C 1
ATOM 793 O O . LEU A 1 107 ? -2.702 1.919 -6.044 1.00 95.50 107 LEU A O 1
ATOM 797 N N . ARG A 1 108 ? -2.265 4.129 -5.972 1.00 94.81 108 ARG A N 1
ATOM 798 C CA . ARG A 1 108 ? -1.885 4.259 -7.380 1.00 94.81 108 ARG A CA 1
ATOM 799 C C . ARG A 1 108 ? -0.509 4.892 -7.520 1.00 94.81 108 ARG A C 1
ATOM 801 O O . ARG A 1 108 ? -0.232 5.934 -6.938 1.00 94.81 108 ARG A O 1
ATOM 808 N N . PHE A 1 109 ? 0.351 4.260 -8.306 1.00 92.69 109 PHE A N 1
ATOM 809 C CA . PHE A 1 109 ? 1.667 4.789 -8.626 1.00 92.69 109 PHE A CA 1
ATOM 810 C C . PHE A 1 109 ? 1.530 5.955 -9.612 1.00 92.69 109 PHE A C 1
ATOM 812 O O . PHE A 1 109 ? 0.900 5.816 -10.662 1.00 92.69 109 PHE A O 1
ATOM 819 N N . ASN A 1 110 ? 2.081 7.113 -9.254 1.00 89.94 110 ASN A N 1
ATOM 820 C CA . ASN A 1 110 ? 1.911 8.375 -9.970 1.00 89.94 110 ASN A CA 1
ATOM 821 C C . ASN A 1 110 ? 3.126 8.702 -10.852 1.00 89.94 110 ASN A C 1
ATOM 823 O O . ASN A 1 110 ? 3.740 9.757 -10.717 1.00 89.94 110 ASN A O 1
ATOM 827 N N . GLN A 1 111 ? 3.513 7.752 -11.702 1.00 85.12 111 GLN A N 1
ATOM 828 C CA . GLN A 1 111 ? 4.579 7.907 -12.691 1.00 85.12 111 GLN A CA 1
ATOM 829 C C . GLN A 1 111 ? 4.363 6.891 -13.820 1.00 85.12 111 GLN A C 1
ATOM 831 O O . GLN A 1 111 ? 3.812 5.807 -13.595 1.00 85.12 111 GLN A O 1
ATOM 836 N N . SER A 1 112 ? 4.790 7.233 -15.033 1.00 83.50 112 SER A N 1
ATOM 837 C CA . SER A 1 112 ? 4.736 6.325 -16.171 1.00 83.50 112 SER A CA 1
ATOM 838 C C . SER A 1 112 ? 5.715 5.165 -15.997 1.00 83.50 112 SER A C 1
ATOM 840 O O . SER A 1 112 ? 6.884 5.354 -15.661 1.00 83.50 112 SER A O 1
ATOM 842 N N . LEU A 1 113 ? 5.238 3.950 -16.271 1.00 85.56 113 LEU A N 1
ATOM 843 C CA . LEU A 1 113 ? 6.063 2.744 -16.281 1.00 85.56 113 LEU A CA 1
ATOM 844 C C . LEU A 1 113 ? 6.660 2.456 -17.667 1.00 85.56 113 LEU A C 1
ATOM 846 O O . LEU A 1 113 ? 7.090 1.344 -17.923 1.00 85.56 113 LEU A O 1
ATOM 850 N N . ARG A 1 114 ? 6.689 3.410 -18.600 1.00 84.12 114 ARG A N 1
ATOM 851 C CA . ARG A 1 114 ? 7.330 3.196 -19.911 1.00 84.12 114 ARG A CA 1
ATOM 852 C C . ARG A 1 114 ? 8.845 3.050 -19.769 1.00 84.12 114 ARG A C 1
ATOM 854 O O . ARG A 1 114 ? 9.450 3.757 -18.966 1.00 84.12 114 ARG A O 1
ATOM 861 N N . LEU A 1 115 ? 9.471 2.177 -20.554 1.00 83.44 115 LEU A N 1
ATOM 862 C CA . LEU A 1 115 ? 10.934 2.116 -20.617 1.00 83.44 115 LEU A CA 1
ATOM 863 C C . LEU A 1 115 ? 11.478 3.394 -21.283 1.00 83.44 115 LEU A C 1
ATOM 865 O O . LEU A 1 115 ? 10.914 3.846 -22.279 1.00 83.44 115 LEU A O 1
ATOM 869 N N . CYS A 1 116 ? 12.534 3.987 -20.723 1.00 83.12 116 CYS A N 1
ATOM 870 C CA . CYS A 1 116 ? 13.164 5.171 -21.308 1.00 83.12 116 CYS A CA 1
ATOM 871 C C . CYS A 1 116 ? 13.764 4.833 -22.677 1.00 83.12 116 CYS A C 1
ATOM 873 O O . CYS A 1 116 ? 14.496 3.851 -22.809 1.00 83.12 116 CYS A O 1
ATOM 875 N N . THR A 1 117 ? 13.493 5.673 -23.672 1.00 76.25 117 THR A N 1
ATOM 876 C CA . THR A 1 117 ? 14.201 5.660 -24.958 1.00 76.25 117 THR A CA 1
ATOM 877 C C . THR A 1 117 ? 15.385 6.627 -24.889 1.00 76.25 117 THR A C 1
ATOM 879 O O . THR A 1 117 ? 15.392 7.544 -24.076 1.00 76.25 117 THR A O 1
ATOM 882 N N . GLU A 1 118 ? 16.388 6.463 -25.749 1.00 67.88 118 GLU A N 1
ATOM 883 C CA . GLU A 1 118 ? 17.625 7.267 -25.759 1.00 67.88 118 GLU A CA 1
ATOM 884 C C . GLU A 1 118 ? 17.387 8.794 -25.880 1.00 67.88 118 GLU A C 1
ATOM 886 O O . GLU A 1 118 ? 18.211 9.588 -25.438 1.00 67.88 118 GLU A O 1
ATOM 891 N N . ASN A 1 119 ? 16.217 9.206 -26.390 1.00 67.38 119 ASN A N 1
ATOM 892 C CA . ASN A 1 119 ? 15.789 10.606 -26.512 1.00 67.38 119 ASN A CA 1
ATOM 893 C C . ASN A 1 119 ? 14.884 11.113 -25.365 1.00 67.38 119 ASN A C 1
ATOM 895 O O . ASN A 1 119 ? 14.478 12.279 -25.383 1.00 67.38 119 ASN A O 1
ATOM 899 N N . ASP A 1 120 ? 14.534 10.280 -24.377 1.00 65.81 120 ASP A N 1
ATOM 900 C CA . ASP A 1 120 ? 13.727 10.712 -23.230 1.00 65.81 120 ASP A CA 1
ATOM 901 C C . ASP A 1 120 ? 14.591 11.534 -22.260 1.00 65.81 120 ASP A C 1
ATOM 903 O O . ASP A 1 120 ? 15.412 11.022 -21.504 1.00 65.81 120 ASP A O 1
ATOM 907 N N . THR A 1 121 ? 14.381 12.847 -22.272 1.00 62.81 121 THR A N 1
ATOM 908 C CA . THR A 1 121 ? 15.103 13.832 -21.446 1.00 62.81 121 THR A CA 1
ATOM 909 C C . THR A 1 121 ? 14.378 14.177 -20.140 1.00 62.81 121 THR A C 1
ATOM 911 O O . THR A 1 121 ? 14.886 14.948 -19.328 1.00 62.81 121 THR A O 1
ATOM 914 N N . ILE A 1 122 ? 13.192 13.605 -19.909 1.00 59.19 122 ILE A N 1
ATOM 915 C CA . ILE A 1 122 ? 12.304 13.937 -18.789 1.00 59.19 122 ILE A CA 1
ATOM 916 C C . ILE A 1 122 ? 12.096 12.677 -17.946 1.00 59.19 122 ILE A C 1
ATOM 918 O O . ILE A 1 122 ? 11.651 11.658 -18.467 1.00 59.19 122 ILE A O 1
ATOM 922 N N . GLY A 1 123 ? 12.406 12.757 -16.645 1.00 64.19 123 GLY A N 1
ATOM 923 C CA . GLY A 1 123 ? 12.431 11.657 -15.662 1.00 64.19 123 GLY A CA 1
ATOM 924 C C . GLY A 1 123 ? 11.098 10.954 -15.346 1.00 64.19 123 GLY A C 1
ATOM 925 O O . GLY A 1 123 ? 10.917 10.468 -14.233 1.00 64.19 123 GLY A O 1
ATOM 926 N N . ASP A 1 124 ? 10.174 10.883 -16.302 1.00 75.69 124 ASP A N 1
ATOM 927 C CA . ASP A 1 124 ? 8.912 10.136 -16.252 1.00 75.69 124 ASP A CA 1
ATOM 928 C C . ASP A 1 124 ? 8.996 8.861 -17.119 1.00 75.69 124 ASP A C 1
ATOM 930 O O . ASP A 1 124 ? 8.165 8.586 -17.991 1.00 75.69 124 ASP A O 1
ATOM 934 N N . CYS A 1 125 ? 10.093 8.122 -16.957 1.00 82.12 125 CYS A N 1
ATOM 935 C CA . CYS A 1 125 ? 10.326 6.837 -17.605 1.00 82.12 125 CYS A CA 1
ATOM 936 C C . CYS A 1 125 ? 11.216 5.941 -16.730 1.00 82.12 125 CYS A C 1
ATOM 938 O O . CYS A 1 125 ? 11.893 6.396 -15.803 1.00 82.12 125 CYS A O 1
ATOM 940 N N . CYS A 1 126 ? 11.204 4.648 -17.032 1.00 85.56 126 CYS A N 1
ATOM 941 C CA . CYS A 1 126 ? 11.948 3.612 -16.339 1.00 85.56 126 CYS A CA 1
ATOM 942 C C . CYS A 1 126 ? 13.296 3.362 -17.029 1.00 85.56 126 CYS A C 1
ATOM 944 O O . CYS A 1 126 ? 13.311 2.904 -18.172 1.00 85.56 126 CYS A O 1
ATOM 946 N N . PRO A 1 127 ? 14.440 3.580 -16.356 1.00 83.19 127 PRO A N 1
ATOM 947 C CA . PRO A 1 127 ? 15.757 3.359 -16.959 1.00 83.19 127 PRO A CA 1
ATOM 948 C C . PRO A 1 127 ? 16.113 1.870 -17.101 1.00 83.19 127 PRO A C 1
ATOM 950 O O . PRO A 1 127 ? 17.068 1.521 -17.788 1.00 83.19 127 PRO A O 1
ATOM 953 N N . LYS A 1 128 ? 15.392 0.983 -16.404 1.00 83.31 128 LYS A N 1
ATOM 954 C CA . LYS A 1 128 ? 15.602 -0.470 -16.390 1.00 83.31 128 LYS A CA 1
ATOM 955 C C . LYS A 1 128 ? 14.251 -1.195 -16.398 1.00 83.31 128 LYS A C 1
ATOM 957 O O . LYS A 1 128 ? 13.269 -0.608 -15.939 1.00 83.31 128 LYS A O 1
ATOM 962 N N . PRO A 1 129 ? 14.201 -2.475 -16.829 1.00 83.00 129 PRO A N 1
ATOM 963 C CA . PRO A 1 129 ? 12.975 -3.270 -16.792 1.00 83.00 129 PRO A CA 1
ATOM 964 C C . PRO A 1 129 ? 12.357 -3.368 -15.397 1.00 83.00 129 PRO A C 1
ATOM 966 O O . PRO A 1 129 ? 11.156 -3.185 -15.269 1.00 83.00 129 PRO A O 1
ATOM 969 N N . LEU A 1 130 ? 13.148 -3.596 -14.342 1.00 85.00 130 LEU A N 1
ATOM 970 C CA . LEU A 1 130 ? 12.680 -3.419 -12.964 1.00 85.00 130 LEU A CA 1
ATOM 971 C C . LEU A 1 130 ? 12.774 -1.932 -12.609 1.00 85.00 130 LEU A C 1
ATOM 973 O O . LEU A 1 130 ? 13.867 -1.411 -12.383 1.00 85.00 130 LEU A O 1
ATOM 977 N N . CYS A 1 131 ? 11.628 -1.259 -12.592 1.00 85.38 131 CYS A N 1
ATOM 978 C CA . CYS A 1 131 ? 11.544 0.192 -12.484 1.00 85.38 131 CYS A CA 1
ATOM 979 C C . CYS A 1 131 ? 11.408 0.671 -11.039 1.00 85.38 131 CYS A C 1
ATOM 981 O O . CYS A 1 131 ? 12.025 1.657 -10.633 1.00 85.38 131 CYS A O 1
ATOM 983 N N . VAL A 1 132 ? 10.601 -0.039 -10.250 1.00 89.19 132 VAL A N 1
ATOM 984 C CA . VAL A 1 132 ? 10.329 0.313 -8.856 1.00 89.19 132 VAL A CA 1
ATOM 985 C C . VAL A 1 132 ? 10.498 -0.922 -7.999 1.00 89.19 132 VAL A C 1
ATOM 987 O O . VAL A 1 132 ? 9.878 -1.951 -8.259 1.00 89.19 132 VAL A O 1
ATOM 990 N N . LEU A 1 133 ? 11.321 -0.791 -6.965 1.00 90.94 133 LEU A N 1
ATOM 991 C CA . LEU A 1 133 ? 11.444 -1.760 -5.889 1.00 90.94 133 LEU A CA 1
ATOM 992 C C . LEU A 1 133 ? 11.378 -0.992 -4.571 1.00 90.94 133 LEU A C 1
ATOM 994 O O . LEU A 1 133 ? 12.367 -0.413 -4.127 1.00 90.94 133 LEU A O 1
ATOM 998 N N . GLU A 1 134 ? 10.187 -0.927 -3.986 1.00 92.25 134 GLU A N 1
ATOM 999 C CA . GLU A 1 134 ? 9.923 -0.153 -2.772 1.00 92.25 134 GLU A CA 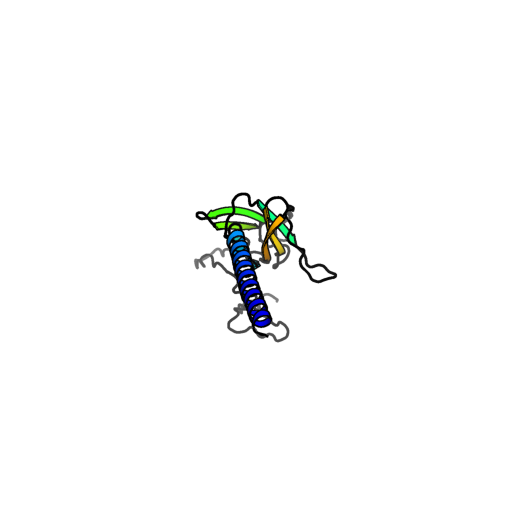1
ATOM 1000 C C . GLU A 1 134 ? 9.031 -0.957 -1.824 1.00 92.25 134 GLU A C 1
ATOM 1002 O O . GLU A 1 134 ? 8.184 -1.736 -2.258 1.00 92.25 134 GLU A O 1
ATOM 1007 N N . THR A 1 135 ? 9.205 -0.760 -0.518 1.00 93.50 135 THR A N 1
ATOM 1008 C CA . THR A 1 135 ? 8.258 -1.257 0.485 1.00 93.50 135 THR A CA 1
ATOM 1009 C C . THR A 1 135 ? 7.522 -0.069 1.081 1.00 93.50 135 THR A C 1
ATOM 1011 O O . THR A 1 135 ? 8.134 0.906 1.515 1.00 93.50 135 THR A O 1
ATOM 1014 N N . LEU A 1 136 ? 6.199 -0.137 1.071 1.00 94.75 136 LEU A N 1
ATOM 1015 C CA . LEU A 1 136 ? 5.316 0.876 1.625 1.00 94.75 136 LEU A CA 1
ATOM 1016 C C . LEU A 1 136 ? 4.693 0.355 2.911 1.00 94.75 136 LEU A C 1
ATOM 1018 O O . LEU A 1 136 ? 4.407 -0.837 3.043 1.00 94.75 136 LEU A O 1
ATOM 1022 N N . GLN A 1 137 ? 4.435 1.270 3.834 1.00 95.31 137 GLN A N 1
ATOM 1023 C CA . GLN A 1 137 ? 3.641 0.997 5.018 1.00 95.31 137 GLN A CA 1
ATOM 1024 C C . GLN A 1 137 ? 2.483 1.983 5.076 1.00 95.31 137 GLN A C 1
ATOM 1026 O O . GLN A 1 137 ? 2.692 3.197 5.080 1.00 95.31 137 GLN A O 1
ATOM 1031 N N . VAL A 1 138 ? 1.271 1.440 5.119 1.00 96.06 138 VAL A N 1
ATOM 1032 C CA . VAL A 1 138 ? 0.049 2.191 5.391 1.00 96.06 138 VAL A CA 1
ATOM 1033 C C . VAL A 1 138 ? -0.299 1.982 6.856 1.00 96.06 138 VAL A C 1
ATOM 1035 O O . VAL A 1 138 ? -0.422 0.837 7.292 1.00 96.06 138 VAL A O 1
ATOM 1038 N N . SER A 1 139 ? -0.474 3.059 7.613 1.00 96.06 139 SER A N 1
ATOM 1039 C CA . SER A 1 139 ? -0.900 2.992 9.013 1.00 96.06 139 SER A CA 1
ATOM 1040 C C . SER A 1 139 ? -2.290 3.595 9.161 1.00 96.06 139 SER A C 1
ATOM 1042 O O . SER A 1 139 ? -2.532 4.713 8.706 1.00 96.06 139 SER A O 1
ATOM 1044 N N . ALA A 1 140 ? -3.187 2.864 9.820 1.00 95.62 140 ALA A N 1
ATOM 1045 C CA . ALA A 1 140 ? -4.463 3.382 10.298 1.00 95.62 140 ALA A CA 1
ATOM 1046 C C . ALA A 1 140 ? -4.244 3.992 11.681 1.00 95.62 140 ALA A C 1
ATOM 1048 O O . ALA A 1 140 ? -3.741 3.319 12.580 1.00 95.62 140 ALA A O 1
ATOM 1049 N N . CYS A 1 141 ? -4.595 5.260 11.837 1.00 94.31 141 CYS A N 1
ATOM 1050 C CA . CYS A 1 141 ? -4.190 6.090 12.955 1.00 94.31 141 CYS A CA 1
ATOM 1051 C C . CYS A 1 141 ? -5.389 6.735 13.629 1.00 94.31 141 CYS A C 1
ATOM 1053 O O . CYS A 1 141 ? -6.281 7.262 12.972 1.00 94.31 141 CYS A O 1
ATOM 1055 N N . VAL A 1 142 ? -5.374 6.732 14.957 1.00 93.25 142 VAL A N 1
ATOM 1056 C CA . VAL A 1 142 ? -6.283 7.536 15.774 1.00 93.25 142 VAL A CA 1
ATOM 1057 C C . VAL A 1 142 ? -5.412 8.553 16.502 1.00 93.25 142 VAL A C 1
ATOM 1059 O O . VAL A 1 142 ? -4.615 8.207 17.380 1.00 93.25 142 VAL A O 1
ATOM 1062 N N . GLY A 1 143 ? -5.479 9.807 16.050 1.00 89.50 143 GLY A N 1
ATOM 1063 C CA . GLY A 1 143 ? -4.517 10.839 16.438 1.00 89.50 143 GLY A CA 1
ATOM 1064 C C . GLY A 1 143 ? -3.091 10.466 16.015 1.00 89.50 143 GLY A C 1
ATOM 1065 O O . GLY A 1 143 ? -2.822 10.267 14.834 1.00 89.50 143 GLY A O 1
ATOM 1066 N N . SER A 1 144 ? -2.179 10.355 16.983 1.00 89.31 144 SER A N 1
ATOM 1067 C CA . SER A 1 144 ? -0.775 9.964 16.775 1.00 89.31 144 SER A CA 1
ATOM 1068 C C . SER A 1 144 ? -0.505 8.471 16.998 1.00 89.31 144 SER A C 1
ATOM 1070 O O . SER A 1 144 ? 0.642 8.035 16.888 1.00 89.31 144 SER A O 1
ATOM 1072 N N . THR A 1 145 ? -1.537 7.685 17.326 1.00 91.50 145 THR A N 1
ATOM 1073 C CA . THR A 1 145 ? -1.389 6.267 17.676 1.00 91.50 145 THR A CA 1
ATOM 1074 C C . THR A 1 145 ? -1.771 5.361 16.503 1.00 91.50 145 THR A C 1
ATOM 1076 O O . THR A 1 145 ? -2.906 5.440 16.020 1.00 91.50 145 THR A O 1
ATOM 1079 N N . PRO A 1 146 ? -0.854 4.500 16.021 1.00 93.44 146 PRO A N 1
ATOM 1080 C CA . PRO A 1 146 ? -1.171 3.536 14.978 1.00 93.44 146 PRO A CA 1
ATOM 1081 C C . PRO A 1 146 ? -1.988 2.381 15.570 1.00 93.44 146 PRO A C 1
ATOM 1083 O O . PRO A 1 146 ? -1.538 1.701 16.488 1.00 93.44 146 PRO A O 1
ATOM 1086 N N . GLN A 1 147 ? -3.181 2.160 15.025 1.00 93.88 147 GLN A N 1
ATOM 1087 C CA . GLN A 1 147 ? -4.107 1.095 15.420 1.00 93.88 147 GLN A CA 1
ATOM 1088 C C . GLN A 1 147 ? -3.904 -0.175 14.590 1.00 93.88 147 GLN A C 1
ATOM 1090 O O . GLN A 1 147 ? -3.958 -1.286 15.108 1.00 93.88 147 GLN A O 1
ATOM 1095 N N . ALA A 1 148 ? -3.628 -0.014 13.295 1.00 94.44 148 ALA A N 1
ATOM 1096 C CA . ALA A 1 148 ? -3.330 -1.116 12.390 1.00 94.44 148 ALA A CA 1
ATOM 1097 C C . ALA A 1 148 ? -2.294 -0.693 11.352 1.00 94.44 148 ALA A C 1
ATOM 1099 O O . ALA A 1 148 ? -2.106 0.497 11.089 1.00 94.44 148 ALA A O 1
ATOM 1100 N N . SER A 1 149 ? -1.641 -1.673 10.727 1.00 95.88 149 SER A N 1
ATOM 1101 C CA . SER A 1 149 ? -0.714 -1.416 9.627 1.00 95.88 149 SER A CA 1
ATOM 1102 C C . SER A 1 149 ? -0.836 -2.446 8.512 1.00 95.88 149 SER A C 1
ATOM 1104 O O . SER A 1 149 ? -1.149 -3.611 8.762 1.00 95.88 149 SER A O 1
ATOM 1106 N N . LEU A 1 150 ? -0.587 -1.987 7.291 1.00 96.38 150 LEU A N 1
ATOM 1107 C CA . LEU A 1 150 ? -0.502 -2.779 6.077 1.00 96.38 150 LEU A CA 1
ATOM 1108 C C . LEU A 1 150 ? 0.871 -2.552 5.444 1.00 96.38 150 LEU A C 1
ATOM 1110 O O . LEU A 1 150 ? 1.263 -1.413 5.191 1.00 96.38 150 LEU A O 1
ATOM 1114 N N . LEU A 1 151 ? 1.583 -3.639 5.166 1.00 95.50 151 LEU A N 1
ATOM 1115 C CA . LEU A 1 151 ? 2.838 -3.627 4.423 1.00 95.50 151 LEU A CA 1
ATOM 1116 C C . LEU A 1 151 ? 2.603 -4.019 2.965 1.00 95.50 151 LEU A C 1
ATOM 1118 O O . LEU A 1 151 ? 1.951 -5.020 2.672 1.00 95.50 151 LEU A O 1
ATOM 1122 N N . ILE A 1 152 ? 3.155 -3.234 2.047 1.00 95.62 152 ILE A N 1
ATOM 1123 C CA . ILE A 1 152 ? 3.032 -3.457 0.608 1.00 95.62 152 ILE A CA 1
ATOM 1124 C C . ILE A 1 152 ? 4.432 -3.515 0.023 1.00 95.62 152 ILE A C 1
ATOM 1126 O O . ILE A 1 152 ? 5.155 -2.522 0.044 1.00 95.62 152 ILE A O 1
ATOM 1130 N N . GLN A 1 153 ? 4.807 -4.660 -0.530 1.00 94.38 153 GLN A N 1
ATOM 1131 C CA . GLN A 1 153 ? 6.045 -4.787 -1.286 1.00 94.38 153 GLN A CA 1
ATOM 1132 C C . GLN A 1 153 ? 5.746 -4.567 -2.767 1.00 94.38 153 GLN A C 1
ATOM 1134 O O . GLN A 1 153 ? 5.105 -5.404 -3.398 1.00 94.38 153 GLN A O 1
ATOM 1139 N N . ALA A 1 154 ? 6.195 -3.445 -3.322 1.00 93.94 154 ALA A N 1
ATOM 1140 C CA . ALA A 1 154 ? 5.962 -3.088 -4.712 1.00 93.94 154 ALA A CA 1
ATOM 1141 C C . ALA A 1 154 ? 7.174 -3.434 -5.586 1.00 93.94 154 ALA A C 1
ATOM 1143 O O . ALA A 1 154 ? 8.275 -2.926 -5.366 1.00 93.94 154 ALA A O 1
ATOM 1144 N N . SER A 1 155 ? 6.946 -4.271 -6.597 1.00 91.56 155 SER A N 1
ATOM 1145 C CA . SER A 1 155 ? 7.890 -4.601 -7.666 1.00 91.56 155 SER A CA 1
ATOM 1146 C C . SER A 1 155 ? 7.258 -4.275 -9.018 1.00 91.56 155 SER A C 1
ATOM 1148 O O . SER A 1 155 ? 6.539 -5.081 -9.606 1.00 91.56 155 SER A O 1
ATOM 1150 N N . LEU A 1 156 ? 7.496 -3.058 -9.510 1.00 88.69 156 LEU A N 1
ATOM 1151 C CA . LEU A 1 156 ? 6.912 -2.596 -10.770 1.00 88.69 156 LEU A CA 1
ATOM 1152 C C . LEU A 1 156 ? 7.908 -2.746 -11.907 1.00 88.69 156 LEU A C 1
ATOM 1154 O O . LEU A 1 156 ? 9.041 -2.258 -11.831 1.00 88.69 156 LEU A O 1
ATOM 1158 N N . TYR A 1 157 ? 7.443 -3.379 -12.975 1.00 86.56 157 TYR A N 1
ATOM 1159 C CA . TYR A 1 157 ? 8.198 -3.546 -14.203 1.00 86.56 157 TYR A CA 1
ATOM 1160 C C . TYR A 1 157 ? 7.778 -2.512 -15.240 1.00 86.56 157 TYR A C 1
ATOM 1162 O O . TYR A 1 157 ? 6.626 -2.071 -15.270 1.00 86.56 157 TYR A O 1
ATOM 1170 N N . ALA A 1 158 ? 8.728 -2.130 -16.085 1.00 85.88 158 ALA A N 1
ATOM 1171 C CA . ALA A 1 158 ? 8.459 -1.264 -17.207 1.00 85.88 158 ALA A CA 1
ATOM 1172 C C . ALA A 1 158 ? 7.501 -1.958 -18.187 1.00 85.88 158 ALA A C 1
ATOM 1174 O O . ALA A 1 158 ? 7.665 -3.135 -18.511 1.00 85.88 158 ALA A O 1
ATOM 1175 N N . GLN A 1 159 ? 6.505 -1.224 -18.668 1.00 79.38 159 GLN A N 1
ATOM 1176 C CA . GLN A 1 159 ? 5.621 -1.663 -19.732 1.00 79.38 159 GLN A CA 1
ATOM 1177 C C . GLN A 1 159 ? 6.366 -1.540 -21.060 1.00 79.38 159 GLN A C 1
ATOM 1179 O O . GLN A 1 159 ? 6.816 -0.457 -21.445 1.00 79.38 159 GLN A O 1
ATOM 1184 N N . LEU A 1 160 ? 6.508 -2.671 -21.746 1.00 66.81 160 LEU A N 1
ATOM 1185 C CA . LEU A 1 160 ? 7.050 -2.725 -23.093 1.00 66.81 160 LEU A CA 1
ATOM 1186 C C . LEU A 1 160 ? 5.905 -2.462 -24.067 1.00 66.81 160 LEU A C 1
ATOM 1188 O O . LEU A 1 160 ? 4.993 -3.275 -24.200 1.00 66.81 160 LEU A O 1
ATOM 1192 N N . PHE A 1 161 ? 5.951 -1.315 -24.736 1.00 60.50 161 PHE A N 1
ATOM 1193 C CA . PHE A 1 161 ? 5.074 -1.037 -25.864 1.00 60.50 161 PHE A CA 1
ATOM 1194 C C . PHE A 1 161 ? 5.857 -1.359 -27.138 1.00 60.50 161 PHE A C 1
ATOM 1196 O O . PHE A 1 161 ? 6.911 -0.756 -27.345 1.00 60.50 161 PHE A O 1
ATOM 1203 N N . PRO A 1 162 ? 5.411 -2.309 -27.977 1.00 54.19 162 PRO A N 1
ATOM 1204 C CA . PRO A 1 162 ? 6.078 -2.566 -29.244 1.00 54.19 162 PRO A CA 1
ATOM 1205 C C . PRO A 1 162 ? 6.013 -1.300 -30.104 1.00 54.19 162 PRO A C 1
ATOM 1207 O O . PRO A 1 162 ? 4.935 -0.831 -30.462 1.00 54.19 162 PRO A O 1
ATOM 1210 N N . THR A 1 163 ? 7.179 -0.735 -30.420 1.00 47.94 163 THR A N 1
ATOM 1211 C CA . THR A 1 163 ? 7.329 0.551 -31.126 1.00 47.94 163 THR A CA 1
ATOM 1212 C C . THR A 1 163 ? 6.834 0.505 -32.576 1.00 47.94 163 THR A C 1
ATOM 1214 O O . THR A 1 163 ? 6.682 1.545 -33.203 1.00 47.94 163 THR A O 1
ATOM 1217 N N . ASN A 1 164 ? 6.521 -0.684 -33.098 1.00 41.94 164 ASN A N 1
ATOM 1218 C CA . ASN A 1 164 ? 5.981 -0.883 -34.435 1.00 41.94 164 ASN A CA 1
ATOM 1219 C C . ASN A 1 164 ? 4.720 -1.748 -34.347 1.00 41.94 164 ASN A C 1
ATOM 1221 O O . ASN A 1 164 ? 4.798 -2.976 -34.308 1.00 41.94 164 ASN A O 1
ATOM 1225 N N . ALA A 1 165 ? 3.543 -1.120 -34.368 1.00 42.88 165 ALA A N 1
ATOM 1226 C CA . ALA A 1 165 ? 2.401 -1.774 -34.992 1.00 42.88 165 ALA A CA 1
ATOM 1227 C C . ALA A 1 165 ? 2.815 -1.989 -36.450 1.00 42.88 165 ALA A C 1
ATOM 1229 O O . ALA A 1 165 ? 2.966 -1.015 -37.185 1.00 42.88 165 ALA A O 1
ATOM 1230 N N . GLY A 1 166 ? 3.123 -3.231 -36.828 1.00 38.75 166 GLY A N 1
ATOM 1231 C CA . GLY A 1 166 ? 3.484 -3.565 -38.199 1.00 38.75 166 GLY A CA 1
ATOM 1232 C C . GLY A 1 166 ? 2.432 -2.999 -39.146 1.00 38.75 166 GLY A C 1
ATOM 1233 O O . GLY A 1 166 ? 1.294 -3.468 -39.171 1.00 38.75 166 GLY A O 1
ATOM 1234 N N . SER A 1 167 ? 2.806 -1.958 -39.891 1.00 50.16 167 SER A N 1
ATOM 1235 C CA . SER A 1 167 ? 2.120 -1.610 -41.124 1.00 50.16 167 SER A CA 1
ATOM 1236 C C . SER A 1 167 ? 2.378 -2.771 -42.064 1.00 50.16 167 SER A C 1
ATOM 1238 O O . SER A 1 167 ? 3.474 -2.910 -42.597 1.00 50.16 167 SER A O 1
ATOM 1240 N N . ASP A 1 168 ? 1.421 -3.689 -42.103 1.00 44.97 168 ASP A N 1
ATOM 1241 C CA . ASP A 1 168 ? 0.809 -4.233 -43.313 1.00 44.97 168 ASP A CA 1
ATOM 1242 C C . ASP A 1 168 ? 0.311 -5.655 -43.020 1.00 44.97 168 ASP A C 1
ATOM 1244 O O . ASP A 1 168 ? 1.072 -6.582 -42.758 1.00 44.97 168 ASP A O 1
ATOM 1248 N N . ASN A 1 169 ? -1.016 -5.792 -43.090 1.00 39.88 169 ASN A N 1
ATOM 1249 C CA . ASN A 1 169 ? -1.820 -7.016 -43.012 1.00 39.88 169 ASN A CA 1
ATOM 1250 C C . ASN A 1 169 ? -2.054 -7.628 -41.620 1.00 39.88 169 ASN A C 1
ATOM 1252 O O . ASN A 1 169 ? -1.492 -8.643 -41.229 1.00 39.88 169 ASN A O 1
ATOM 1256 N N . GLN A 1 170 ? -3.013 -7.014 -40.922 1.00 49.34 170 GLN A N 1
ATOM 1257 C CA . GLN A 1 170 ? -4.064 -7.647 -40.115 1.00 49.34 170 GLN A CA 1
ATOM 1258 C C . GLN A 1 170 ? -3.789 -9.070 -39.579 1.00 49.34 170 GLN A C 1
ATOM 1260 O O . GLN A 1 170 ? -4.362 -10.049 -40.045 1.00 49.34 170 GLN A O 1
ATOM 1265 N N . THR A 1 171 ? -3.092 -9.144 -38.449 1.00 40.81 171 THR A N 1
ATOM 1266 C CA . THR A 1 171 ? -3.538 -9.989 -37.333 1.00 40.81 171 THR A CA 1
ATOM 1267 C C . THR A 1 171 ? -3.548 -9.136 -36.077 1.00 40.81 171 THR A C 1
ATOM 1269 O O . THR A 1 171 ? -2.515 -8.862 -35.474 1.00 40.81 171 THR A O 1
ATOM 1272 N N . VAL A 1 172 ? -4.740 -8.656 -35.724 1.00 40.78 172 VAL A N 1
ATOM 1273 C CA . VAL A 1 172 ? -5.008 -7.956 -34.468 1.00 40.78 172 VAL A CA 1
ATOM 1274 C C . VAL A 1 172 ? -4.721 -8.936 -33.335 1.00 40.78 172 VAL A C 1
ATOM 1276 O O . VAL A 1 172 ? -5.519 -9.837 -33.091 1.00 40.78 172 VAL A O 1
ATOM 1279 N N . ILE A 1 173 ? -3.587 -8.781 -32.654 1.00 43.97 173 ILE A N 1
ATOM 1280 C CA . ILE A 1 173 ? -3.376 -9.408 -31.349 1.00 43.97 173 ILE A CA 1
ATOM 1281 C C . ILE A 1 173 ? -4.036 -8.456 -30.345 1.00 43.97 173 ILE A C 1
ATOM 1283 O O . ILE A 1 173 ? -3.511 -7.362 -30.119 1.00 43.97 173 ILE A O 1
ATOM 1287 N N . PRO A 1 174 ? -5.225 -8.782 -29.804 1.00 37.38 174 PRO A N 1
ATOM 1288 C CA . PRO A 1 174 ? -5.883 -7.910 -28.847 1.00 37.38 174 PRO A CA 1
ATOM 1289 C C . PRO A 1 174 ? -4.985 -7.785 -27.622 1.00 37.38 174 PRO A C 1
ATOM 1291 O O . PRO A 1 174 ? -4.425 -8.785 -27.185 1.00 37.38 174 PRO A O 1
ATOM 1294 N N . ASN A 1 175 ? -4.873 -6.556 -27.112 1.00 45.25 175 ASN A N 1
ATOM 1295 C CA . ASN A 1 175 ? -4.261 -6.150 -25.848 1.00 45.25 175 ASN A CA 1
ATOM 1296 C C . ASN A 1 175 ? -4.134 -7.316 -24.850 1.00 45.25 175 ASN A C 1
ATOM 1298 O O . ASN A 1 175 ? -5.040 -7.560 -24.049 1.00 45.25 175 ASN A O 1
ATOM 1302 N N . GLN A 1 176 ? -3.042 -8.081 -24.940 1.00 42.41 176 GLN A N 1
ATOM 1303 C CA . GLN A 1 176 ? -2.806 -9.170 -24.010 1.00 42.41 176 GLN A CA 1
ATOM 1304 C C . GLN A 1 176 ? -2.366 -8.506 -22.719 1.00 42.41 176 GLN A C 1
ATOM 1306 O O . GLN A 1 176 ? -1.247 -8.011 -22.604 1.00 42.41 176 GLN A O 1
ATOM 1311 N N . VAL A 1 177 ? -3.298 -8.444 -21.769 1.00 40.25 177 VAL A N 1
ATOM 1312 C CA . VAL A 1 177 ? -3.032 -8.129 -20.370 1.00 40.25 177 VAL A CA 1
ATOM 1313 C C . VAL A 1 177 ? -2.051 -9.185 -19.879 1.00 40.25 177 VAL A C 1
ATOM 1315 O O . VAL A 1 177 ? -2.442 -10.242 -19.389 1.00 40.25 177 VAL A O 1
ATOM 1318 N N . TYR A 1 178 ? -0.761 -8.935 -20.080 1.00 41.34 178 TYR A N 1
ATOM 1319 C CA . TYR A 1 178 ? 0.289 -9.773 -19.539 1.00 41.34 178 TYR A CA 1
ATOM 1320 C C . TYR A 1 178 ? 0.373 -9.437 -18.053 1.00 41.34 178 TYR A C 1
ATOM 1322 O O . TYR A 1 178 ? 1.131 -8.574 -17.618 1.00 41.34 178 TYR A O 1
ATOM 1330 N N . GLN A 1 179 ? -0.501 -10.067 -17.273 1.00 39.00 179 GLN A N 1
ATOM 1331 C CA . GLN A 1 179 ? -0.348 -10.163 -15.833 1.00 39.00 179 GLN A CA 1
ATOM 1332 C C . GLN A 1 179 ? 0.809 -11.150 -15.626 1.00 39.00 179 GLN A C 1
ATOM 1334 O O . GLN A 1 179 ? 0.623 -12.333 -15.925 1.00 39.00 179 GLN A O 1
ATOM 1339 N N . PRO A 1 180 ? 2.014 -10.724 -15.202 1.00 43.75 180 PRO A N 1
ATOM 1340 C CA . PRO A 1 180 ? 3.102 -11.669 -15.005 1.00 43.75 180 PRO A CA 1
ATOM 1341 C C . PRO A 1 180 ? 2.654 -12.699 -13.966 1.00 43.75 180 PRO A C 1
ATOM 1343 O O . PRO A 1 180 ? 2.285 -12.351 -12.841 1.00 43.75 180 PRO A O 1
ATOM 1346 N N . LEU A 1 181 ? 2.627 -13.967 -14.379 1.00 41.38 181 LEU A N 1
ATOM 1347 C CA . LEU A 1 181 ? 2.293 -15.117 -13.544 1.00 41.38 181 LEU A CA 1
ATOM 1348 C C . LEU A 1 181 ? 3.447 -15.371 -12.563 1.00 41.38 181 LEU A C 1
ATOM 1350 O O . LEU A 1 181 ? 4.190 -16.335 -12.695 1.00 41.38 181 LEU A O 1
ATOM 1354 N N . GLY A 1 182 ? 3.623 -14.473 -11.593 1.00 45.88 182 GLY A N 1
ATOM 1355 C CA . GLY A 1 182 ? 4.678 -14.569 -10.589 1.00 45.88 182 GLY A CA 1
ATOM 1356 C C . GLY A 1 182 ? 6.101 -14.466 -11.150 1.00 45.88 182 GLY A C 1
ATOM 1357 O O . GLY A 1 182 ? 6.339 -14.233 -12.334 1.00 45.88 182 GLY A O 1
ATOM 1358 N N . VAL A 1 183 ? 7.072 -14.592 -10.249 1.00 46.59 183 VAL A N 1
ATOM 1359 C CA . VAL A 1 183 ? 8.499 -14.601 -10.584 1.00 46.59 183 VAL A CA 1
ATOM 1360 C C . VAL A 1 183 ? 8.826 -15.986 -11.152 1.00 46.59 183 VAL A C 1
ATOM 1362 O O . VAL A 1 183 ? 8.751 -16.960 -10.406 1.00 46.59 183 VAL A O 1
ATOM 1365 N N . CYS A 1 184 ? 9.172 -16.103 -12.440 1.00 45.41 184 CYS A N 1
ATOM 1366 C CA . CYS A 1 184 ? 9.719 -17.362 -12.960 1.00 45.41 184 CYS A CA 1
ATOM 1367 C C . CYS A 1 184 ? 11.102 -17.585 -12.322 1.00 45.41 184 CYS A C 1
ATOM 1369 O O . CYS A 1 184 ? 11.978 -16.722 -12.457 1.00 45.41 184 CYS A O 1
ATOM 1371 N N . PRO A 1 185 ? 11.327 -18.708 -11.620 1.00 43.50 185 PRO A N 1
ATOM 1372 C CA . PRO A 1 185 ? 12.636 -19.063 -11.097 1.00 43.50 185 PRO A CA 1
ATOM 1373 C C . PRO A 1 185 ? 13.498 -19.575 -12.257 1.00 43.50 185 PRO A C 1
ATOM 1375 O O . PRO A 1 185 ? 13.670 -20.775 -12.446 1.00 43.50 185 PRO A O 1
ATOM 1378 N N . CYS A 1 186 ? 14.003 -18.661 -13.082 1.00 49.19 186 CYS A N 1
ATOM 1379 C CA . CYS A 1 186 ? 14.947 -19.003 -14.137 1.00 49.19 186 CYS A CA 1
ATOM 1380 C C . CYS A 1 186 ? 16.352 -19.064 -13.538 1.00 49.19 186 CYS A C 1
ATOM 1382 O O . CYS A 1 186 ? 16.987 -18.032 -13.311 1.00 49.19 186 CYS A O 1
ATOM 1384 N N . ASP A 1 187 ? 16.843 -20.275 -13.282 1.00 49.00 187 ASP A N 1
ATOM 1385 C CA . ASP A 1 187 ? 18.250 -20.488 -12.959 1.00 49.00 187 ASP A CA 1
ATOM 1386 C C . ASP A 1 187 ? 19.088 -20.416 -14.248 1.00 49.00 187 ASP A C 1
ATOM 1388 O O . ASP A 1 187 ? 19.236 -21.386 -14.999 1.00 49.00 187 ASP A O 1
ATOM 1392 N N . LEU A 1 188 ? 19.641 -19.228 -14.508 1.00 49.28 188 LEU A N 1
ATOM 1393 C CA . LEU A 1 188 ? 20.487 -18.930 -15.669 1.00 49.28 188 LEU A CA 1
ATOM 1394 C C . LEU A 1 188 ? 21.793 -19.748 -15.700 1.00 49.28 188 LEU A C 1
ATOM 1396 O O . LEU A 1 188 ? 22.477 -19.752 -16.723 1.00 49.28 188 LEU A O 1
ATOM 1400 N N . THR A 1 189 ? 22.133 -20.460 -14.621 1.00 51.97 189 THR A N 1
ATOM 1401 C CA . THR A 1 189 ? 23.338 -21.298 -14.537 1.00 51.97 189 THR A CA 1
ATOM 1402 C C . THR A 1 189 ? 23.183 -22.618 -15.296 1.00 51.97 189 THR A C 1
ATOM 1404 O O . THR A 1 189 ? 24.164 -23.143 -15.818 1.00 51.97 189 THR A O 1
ATOM 1407 N N . HIS A 1 190 ? 21.954 -23.133 -15.418 1.00 49.31 190 HIS A N 1
ATOM 1408 C CA . HIS A 1 190 ? 21.689 -24.454 -16.001 1.00 49.31 190 HIS A CA 1
ATOM 1409 C C . HIS A 1 190 ? 21.041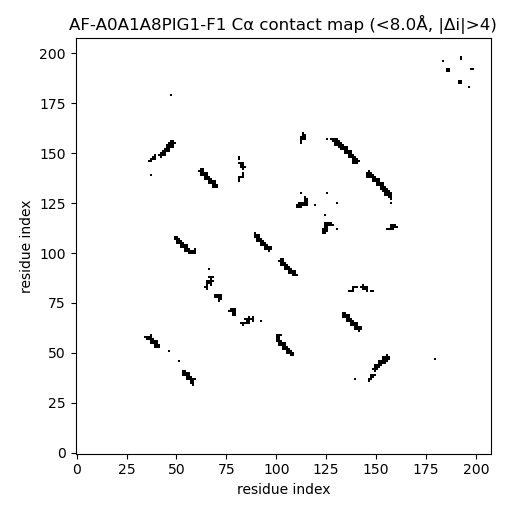 -24.415 -17.396 1.00 49.31 190 HIS A C 1
ATOM 1411 O O . HIS A 1 190 ? 20.903 -25.464 -18.018 1.00 49.31 190 HIS A O 1
ATOM 1417 N N . ARG A 1 191 ? 20.682 -23.231 -17.926 1.00 50.16 191 ARG A N 1
ATOM 1418 C CA . ARG A 1 191 ? 19.981 -23.068 -19.225 1.00 50.16 191 ARG A CA 1
ATOM 1419 C C . ARG A 1 191 ? 18.737 -23.966 -19.368 1.00 50.16 191 ARG A C 1
ATOM 1421 O O . ARG A 1 191 ? 18.438 -24.437 -20.461 1.00 50.16 191 ARG A O 1
ATOM 1428 N N . VAL A 1 192 ? 18.009 -24.202 -18.276 1.00 44.00 192 VAL A N 1
ATOM 1429 C CA . VAL A 1 192 ? 16.754 -24.966 -18.295 1.00 44.00 192 VAL A CA 1
ATOM 1430 C C . VAL A 1 192 ? 15.616 -24.020 -17.914 1.00 44.00 192 VAL A C 1
ATOM 1432 O O . VAL A 1 192 ? 15.511 -23.623 -16.756 1.00 44.00 192 VAL A O 1
ATOM 1435 N N . CYS A 1 193 ? 14.782 -23.628 -18.881 1.00 49.44 193 CYS A N 1
ATOM 1436 C CA . CYS A 1 193 ? 13.459 -23.072 -18.583 1.00 49.44 193 CYS A CA 1
ATOM 1437 C C . CYS A 1 193 ? 12.500 -24.259 -18.389 1.00 49.44 193 CYS A C 1
ATOM 1439 O O . CYS A 1 193 ? 12.454 -25.156 -19.232 1.00 49.44 193 CYS A O 1
ATOM 1441 N N . ASP A 1 194 ? 11.748 -24.293 -17.286 1.00 44.28 194 ASP A N 1
ATOM 1442 C CA . ASP A 1 194 ? 10.624 -25.227 -17.140 1.00 44.28 194 ASP A CA 1
ATOM 1443 C C . ASP A 1 194 ? 9.613 -24.933 -18.262 1.00 44.28 194 ASP A C 1
ATOM 1445 O O . ASP A 1 194 ? 9.286 -23.772 -18.494 1.00 44.28 194 ASP A O 1
ATOM 1449 N N . VAL A 1 195 ? 9.103 -25.958 -18.949 1.00 49.47 195 VAL A N 1
ATOM 1450 C CA . VAL A 1 195 ? 8.127 -25.850 -20.056 1.00 49.47 195 VAL A CA 1
ATOM 1451 C C . VAL A 1 195 ? 6.818 -25.154 -19.654 1.00 49.47 195 VAL A C 1
ATOM 1453 O O . VAL A 1 195 ? 5.989 -24.839 -20.505 1.00 49.47 195 VAL A O 1
ATOM 1456 N N . ARG A 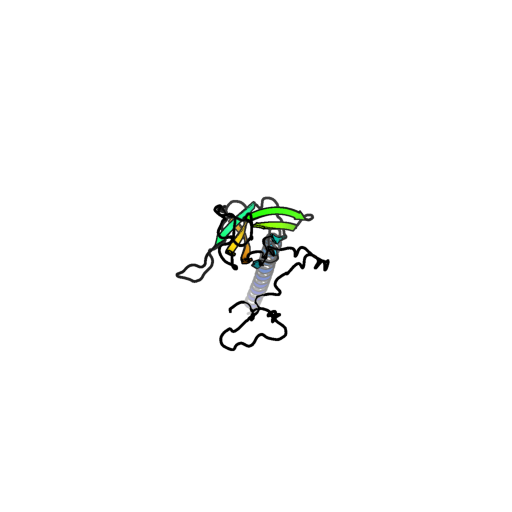1 196 ? 6.610 -24.908 -18.353 1.00 44.25 196 ARG A N 1
ATOM 1457 C CA . ARG A 1 196 ? 5.496 -24.103 -17.825 1.00 44.25 196 ARG A CA 1
ATOM 1458 C C . ARG A 1 196 ? 5.824 -22.611 -17.662 1.00 44.25 196 ARG A C 1
ATOM 1460 O O . ARG A 1 196 ? 4.904 -21.824 -17.456 1.00 44.25 196 ARG A O 1
ATOM 1467 N N . CYS A 1 197 ? 7.091 -22.216 -17.783 1.00 44.19 197 CYS A N 1
ATOM 1468 C CA . CYS A 1 197 ? 7.536 -20.836 -17.957 1.00 44.19 197 CYS A CA 1
ATOM 1469 C C . CYS A 1 197 ? 7.736 -20.593 -19.458 1.00 44.19 197 CYS A C 1
ATOM 1471 O O . CYS A 1 197 ? 8.623 -21.166 -20.084 1.00 44.19 197 CYS A O 1
ATOM 1473 N N . CYS A 1 198 ? 6.904 -19.735 -20.045 1.00 41.78 198 CYS A N 1
ATOM 1474 C CA . CYS A 1 198 ? 7.082 -19.293 -21.426 1.00 41.78 198 CYS A CA 1
ATOM 1475 C C . CYS A 1 198 ? 8.328 -18.394 -21.513 1.00 41.78 198 CYS A C 1
ATOM 1477 O O . CYS A 1 198 ? 8.235 -17.177 -21.373 1.00 41.78 198 CYS A O 1
ATOM 1479 N N . CYS A 1 199 ? 9.498 -19.000 -21.702 1.00 46.41 199 CYS A N 1
ATOM 1480 C CA . CYS A 1 199 ? 10.622 -18.356 -22.366 1.00 46.41 199 CYS A CA 1
ATOM 1481 C C . CYS A 1 199 ? 10.303 -18.451 -23.866 1.00 46.41 199 CYS A C 1
ATOM 1483 O O . CYS A 1 199 ? 10.382 -19.541 -24.424 1.00 46.41 199 CYS A O 1
ATOM 1485 N N . ASP A 1 200 ? 9.836 -17.367 -24.489 1.00 35.94 200 ASP A N 1
ATOM 1486 C CA . ASP A 1 200 ? 9.546 -17.359 -25.928 1.00 35.94 200 ASP A CA 1
ATOM 1487 C C . ASP A 1 200 ? 10.833 -17.716 -26.702 1.00 35.94 200 ASP A C 1
ATOM 1489 O O . ASP A 1 200 ? 11.888 -17.124 -26.463 1.00 35.94 200 ASP A O 1
ATOM 1493 N N . GLU A 1 201 ? 10.776 -18.723 -27.579 1.00 41.16 201 GLU A N 1
ATOM 1494 C CA . GLU A 1 201 ? 11.952 -19.307 -28.255 1.00 41.16 201 GLU A CA 1
ATOM 1495 C C . GLU A 1 201 ? 12.546 -18.411 -29.358 1.00 41.16 201 GLU A C 1
ATOM 1497 O O . GLU A 1 201 ? 13.522 -18.771 -30.015 1.00 41.16 201 GLU A O 1
ATOM 1502 N N . VAL A 1 202 ? 12.029 -17.202 -29.548 1.00 40.91 202 VAL A N 1
ATOM 1503 C CA . VAL A 1 202 ? 12.497 -16.264 -30.575 1.00 40.91 202 VAL A CA 1
ATOM 1504 C C . VAL A 1 202 ? 13.286 -15.103 -29.973 1.00 40.91 202 VAL A C 1
ATOM 1506 O O . VAL A 1 202 ? 12.909 -13.940 -30.061 1.00 40.91 202 VAL A O 1
ATOM 1509 N N . MET A 1 203 ? 14.451 -15.410 -29.399 1.00 38.81 203 MET A N 1
ATOM 1510 C CA . MET A 1 203 ? 15.510 -14.410 -29.174 1.00 38.81 203 MET A CA 1
ATOM 1511 C C . MET A 1 203 ? 16.900 -14.923 -29.573 1.00 38.81 203 MET A C 1
ATOM 1513 O O . MET A 1 203 ? 17.906 -14.586 -28.954 1.00 38.81 203 MET A O 1
ATOM 1517 N N . LEU A 1 204 ? 16.994 -15.731 -30.631 1.00 35.47 204 LEU A N 1
ATOM 1518 C CA . LEU A 1 204 ? 18.301 -16.136 -31.151 1.00 35.47 204 LEU A CA 1
ATOM 1519 C C . LEU A 1 204 ? 18.400 -16.078 -32.677 1.00 35.47 204 LEU A C 1
ATOM 1521 O O . LEU A 1 204 ? 18.770 -17.052 -33.319 1.00 35.47 204 LEU A O 1
ATOM 1525 N N . SER A 1 205 ? 18.113 -14.912 -33.260 1.00 34.69 205 SER A N 1
ATOM 1526 C CA . SER A 1 205 ? 18.571 -14.588 -34.622 1.00 34.69 205 SER A CA 1
ATOM 1527 C C . SER A 1 205 ? 18.509 -13.090 -34.943 1.00 34.69 205 SER A C 1
ATOM 1529 O O . SER A 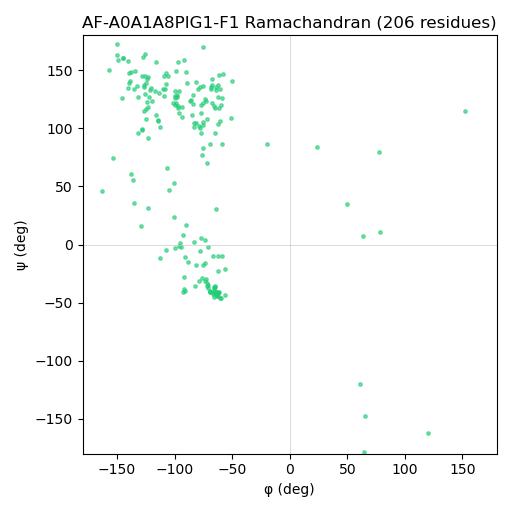1 205 ? 18.037 -12.705 -36.007 1.00 34.69 205 SER A O 1
ATOM 1531 N N . VAL A 1 206 ? 18.991 -12.228 -34.042 1.00 36.09 206 VAL A N 1
ATOM 1532 C CA . VAL A 1 206 ? 19.391 -10.853 -34.406 1.00 36.09 206 VAL A CA 1
ATOM 1533 C C . VAL A 1 206 ? 20.701 -10.519 -33.696 1.00 36.09 206 VAL A C 1
ATOM 1535 O O . VAL A 1 206 ? 20.759 -9.653 -32.837 1.00 36.09 206 VAL A O 1
ATOM 1538 N N . PHE A 1 207 ? 21.745 -11.285 -33.994 1.00 37.50 207 PHE A N 1
ATOM 1539 C CA . PHE A 1 207 ? 23.132 -10.858 -33.799 1.00 37.50 207 PHE A CA 1
ATOM 1540 C C . PHE A 1 207 ? 24.011 -11.622 -34.793 1.00 37.50 207 PHE A C 1
ATOM 1542 O O . PHE A 1 207 ? 24.689 -12.589 -34.449 1.00 37.50 207 PHE A O 1
ATOM 1549 N N . LEU A 1 208 ? 23.913 -11.203 -36.054 1.00 37.06 208 LEU A N 1
ATOM 1550 C CA . LEU A 1 208 ? 24.991 -11.193 -37.041 1.00 37.06 208 LEU A CA 1
ATOM 1551 C C . LEU A 1 208 ? 24.639 -10.178 -38.128 1.00 37.06 208 LEU A C 1
ATOM 1553 O O . LEU A 1 208 ? 23.488 -10.234 -38.615 1.00 37.06 208 LEU A O 1
#

Radius of gyration: 28.66 Å; Cα contacts (8 Å, |Δi|>4): 299; chains: 1; bounding box: 46×44×110 Å

Secondary structure (DSSP, 8-state):
--HHHHHHHHHHHHHHHHHHHHHHHHHHHHHHGGGG--EEESSEEEE-SSEEEEEEES--TT-EEEEEEE-B-TTT-PBPPP-------SEEEEEEEETTTEEEEEEEE-S--BBPPTT--SS-SBSSSEEEEEEEEEEEEETTEEEEEEEEEEEEEPB---S---SSS------------S-----TTTT---TTS---S--SSS--

Organism: NCBI:txid704102

Solvent-accessible surface area (backbone atoms only — not comparable to full-atom values): 12711 Å² total; per-residue (Å²): 122,73,71,68,54,56,57,54,51,53,53,52,54,50,51,53,52,52,49,51,49,50,53,50,49,51,52,49,53,57,63,65,65,61,72,68,54,46,43,41,55,64,43,62,51,78,34,68,55,63,60,45,75,44,33,42,37,33,58,59,82,78,52,47,78,22,47,34,80,50,60,65,38,93,88,75,69,44,70,73,77,80,50,51,62,76,48,97,65,68,57,46,82,45,76,44,80,48,79,91,42,32,31,41,37,38,40,35,53,73,66,54,44,38,55,55,52,99,82,63,88,62,93,64,40,15,93,40,61,75,52,40,82,50,34,37,39,39,15,37,13,52,80,78,44,57,70,30,52,31,40,37,42,35,47,31,54,33,51,86,73,76,93,64,78,76,92,75,80,91,73,85,75,71,87,73,80,77,70,76,83,66,84,75,87,68,51,80,88,72,77,55,73,56,92,88,51,87,72,74,87,85,84,83,84,88,86,129

pLDDT: mean 72.96, std 21.05, range [34.69, 96.75]

Sequence (208 aa):
YVDSMMANVANAILSVNISRHALSIVLLIYLANSQDIVVFQPTFLVASGPTVTSYLLGNNSGVSLTLRKVSLSNTTGSIGSPSCVEEATRWTLATEQIGKTALRLTLRFNQSLRLCTENDTIGDCCPKPLCVLETLQVSACVGSTPQASLLIQASLYAQLFPTNAGSDNQTVIPNQVYQPLGVCPCDLTHRVCDVRCCCDEVMLSVFL

Nearest PDB structures (foldseek):
  5esa-assembly1_B  TM=3.937E-01  e=4.241E-03  Homo sapiens
  8wqw-assembly1_E  TM=4.033E-01  e=4.756E-03  Homo sapiens
  6fy1-assembly2_Z  TM=4.368E-01  e=1.585E-02  Homo sapiens
  3qr2-assembly1_B  TM=3.729E-01  e=1.260E-02  Homo sapiens
  7pqz-assemb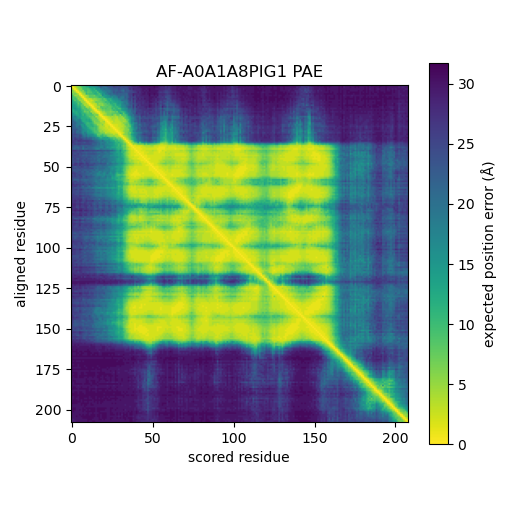ly1_L  TM=3.525E-01  e=1.400E-01  Homo sapiens

Mean predicted aligned error: 16.79 Å

InterPro domains:
  IPR040354 Tectonic-1-3 [PTHR14611] (28-201)
  IPR057724 Tectonic-1-3, N-terminal domain [PF25752] (163-201)